Protein AF-0000000081669552 (afdb_homodimer)

Foldseek 3Di:
DVVVVFVVQQVVQVVQQVVLVVVQVVCLQPPLVCQLVQADQFAWEQAANRIDTGSNGVSVVSVPFAHKDWDWDDKGKGWDDCVPVVPWTKMKIKTWGWMDGPPDDIWIKIKIFIWTDDPPHIHTRYIYIHTDD/DVVVVFVVQQVVQVVQQVVLVVVQVVCLQPPLVCQLVQADQFAWEQAANRIDTGSNGVSVVSVPFAHKDWDWDDKGKGWDDCVPVVPWTKMKIKTWGWMDGPPDDIWIKIKIFIWTDDPPHIHTRYIYIHTDD

Structure (mmCIF, N/CA/C/O backbone):
data_AF-0000000081669552-model_v1
#
loop_
_entity.id
_entity.type
_entity.pdbx_description
1 polymer 'NTF2-related export protein 1-like'
#
loop_
_atom_site.group_PDB
_atom_site.id
_atom_site.type_symbol
_atom_site.label_atom_id
_atom_site.label_alt_id
_atom_site.label_comp_id
_atom_site.label_asym_id
_atom_site.label_entity_id
_atom_site.label_seq_id
_atom_site.pdbx_PDB_ins_code
_atom_site.Cartn_x
_atom_site.Cartn_y
_atom_site.Cartn_z
_atom_site.occupancy
_atom_site.B_iso_or_equiv
_atom_site.auth_seq_id
_atom_site.auth_comp_id
_atom_site.auth_asym_id
_atom_site.auth_atom_id
_atom_site.pdbx_PDB_model_num
ATOM 1 N N . MET A 1 1 ? 18.016 -19.312 9.781 1 39.75 1 MET A N 1
ATOM 2 C CA . MET A 1 1 ? 18.484 -17.938 9.945 1 39.75 1 MET A CA 1
ATOM 3 C C . MET A 1 1 ? 17.531 -16.969 9.273 1 39.75 1 MET A C 1
ATOM 5 O O . MET A 1 1 ? 17.25 -15.883 9.812 1 39.75 1 MET A O 1
ATOM 9 N N . ALA A 1 2 ? 17.078 -17.406 7.926 1 50.16 2 ALA A N 1
ATOM 10 C CA . ALA A 1 2 ? 16.281 -16.594 7.012 1 50.16 2 ALA A CA 1
ATOM 11 C C . ALA A 1 2 ? 14.875 -16.375 7.555 1 50.16 2 ALA A C 1
ATOM 13 O O . ALA A 1 2 ? 14.359 -15.258 7.555 1 50.16 2 ALA A O 1
ATOM 14 N N . ALA A 1 3 ? 14.367 -17.5 8.148 1 52.28 3 ALA A N 1
ATOM 15 C CA . ALA A 1 3 ? 13.023 -17.438 8.703 1 52.28 3 ALA A CA 1
ATOM 16 C C . ALA A 1 3 ? 13 -16.625 10 1 52.28 3 ALA A C 1
ATOM 18 O O . ALA A 1 3 ? 12.102 -15.797 10.203 1 52.28 3 ALA A O 1
ATOM 19 N N . SER A 1 4 ? 13.969 -16.781 11.008 1 65.81 4 SER A N 1
ATOM 20 C CA . SER A 1 4 ? 14.062 -16.031 12.258 1 65.81 4 SER A CA 1
ATOM 21 C C . SER A 1 4 ? 14.25 -14.539 12 1 65.81 4 SER A C 1
ATOM 23 O O . SER A 1 4 ? 13.656 -13.711 12.688 1 65.81 4 SER A O 1
ATOM 25 N N . ASP A 1 5 ? 14.797 -14.344 10.945 1 84.88 5 ASP A N 1
ATOM 26 C CA . ASP A 1 5 ? 15.086 -12.961 10.578 1 84.88 5 ASP A CA 1
ATOM 27 C C . ASP A 1 5 ? 13.82 -12.242 10.102 1 84.88 5 ASP A C 1
ATOM 29 O O . ASP A 1 5 ? 13.57 -11.094 10.477 1 84.88 5 ASP A O 1
ATOM 33 N N . PHE A 1 6 ? 12.898 -13.039 9.523 1 89.81 6 PHE A N 1
ATOM 34 C CA . PHE A 1 6 ? 11.688 -12.414 9.008 1 89.81 6 PHE A CA 1
ATOM 35 C C . PHE A 1 6 ? 10.719 -12.094 10.141 1 89.81 6 PHE A C 1
ATOM 37 O O . PHE A 1 6 ? 10.078 -11.039 10.141 1 89.81 6 PHE A O 1
ATOM 44 N N . LYS A 1 7 ? 10.68 -12.969 11.109 1 90 7 LYS A N 1
ATOM 45 C CA . LYS A 1 7 ? 9.797 -12.734 12.25 1 90 7 LYS A CA 1
ATOM 46 C C . LYS A 1 7 ? 10.203 -11.477 13.016 1 90 7 LYS A C 1
ATOM 48 O O . LYS A 1 7 ? 9.344 -10.711 13.461 1 90 7 LYS A O 1
ATOM 53 N N . ILE A 1 8 ? 11.438 -11.367 13.141 1 93.56 8 ILE A N 1
ATOM 54 C CA . ILE A 1 8 ? 11.961 -10.195 13.828 1 93.56 8 ILE A CA 1
ATOM 55 C C . ILE A 1 8 ? 11.633 -8.938 13.016 1 93.56 8 ILE A C 1
ATOM 57 O O . ILE A 1 8 ? 11.195 -7.93 13.57 1 93.56 8 ILE A O 1
ATOM 61 N N . LYS A 1 9 ? 11.875 -8.977 11.703 1 95.12 9 LYS A N 1
ATOM 62 C CA . LYS A 1 9 ? 11.602 -7.836 10.836 1 95.12 9 LYS A CA 1
ATOM 63 C C . LYS A 1 9 ? 10.117 -7.484 10.836 1 95.12 9 LYS A C 1
ATOM 65 O O . LYS A 1 9 ? 9.758 -6.305 10.781 1 95.12 9 LYS A O 1
ATOM 70 N N . ILE A 1 10 ? 9.273 -8.508 10.898 1 95.38 10 ILE A N 1
ATOM 71 C CA . ILE A 1 10 ? 7.836 -8.281 10.945 1 95.38 10 ILE A CA 1
ATOM 72 C C . ILE A 1 10 ? 7.465 -7.574 12.25 1 95.38 10 ILE A C 1
ATOM 74 O O . ILE A 1 10 ? 6.68 -6.621 12.242 1 95.38 10 ILE A O 1
ATOM 78 N N . ALA A 1 11 ? 8.016 -8.023 13.328 1 95.31 11 ALA A N 1
ATOM 79 C CA . ALA A 1 11 ? 7.746 -7.402 14.617 1 95.31 11 ALA A CA 1
ATOM 80 C C . ALA A 1 11 ? 8.188 -5.941 14.625 1 95.31 11 ALA A C 1
ATOM 82 O O . ALA A 1 11 ? 7.465 -5.074 15.125 1 95.31 11 ALA A O 1
ATOM 83 N N . GLN A 1 12 ? 9.297 -5.707 14.07 1 94.31 12 GLN A N 1
ATOM 84 C CA . GLN A 1 12 ? 9.805 -4.34 13.977 1 94.31 12 GLN A CA 1
ATOM 85 C C . GLN A 1 12 ? 8.883 -3.473 13.117 1 94.31 12 GLN A C 1
ATOM 87 O O . GLN A 1 12 ? 8.602 -2.326 13.469 1 94.31 12 GLN A O 1
ATOM 92 N N . ALA A 1 13 ? 8.516 -4.004 11.977 1 97.12 13 ALA A N 1
ATOM 93 C CA . ALA A 1 13 ? 7.602 -3.285 11.094 1 97.12 13 ALA A CA 1
ATOM 94 C C . ALA A 1 13 ? 6.289 -2.967 11.805 1 97.12 13 ALA A C 1
ATOM 96 O O . ALA A 1 13 ? 5.758 -1.861 11.672 1 97.12 13 ALA A O 1
ATOM 97 N N . CYS A 1 14 ? 5.77 -3.951 12.57 1 96.38 14 CYS A N 1
ATOM 98 C CA . CYS A 1 14 ? 4.504 -3.768 13.273 1 96.38 14 CYS A CA 1
ATOM 99 C C . CYS A 1 14 ? 4.621 -2.67 14.328 1 96.38 14 CYS A C 1
ATOM 101 O O . CYS A 1 14 ? 3.723 -1.84 14.469 1 96.38 14 CYS A O 1
ATOM 103 N N . GLN A 1 15 ? 5.676 -2.682 15.07 1 96.31 15 GLN A N 1
ATOM 104 C CA . GLN A 1 15 ? 5.902 -1.638 16.062 1 96.31 15 GLN A CA 1
ATOM 105 C C . GLN A 1 15 ? 5.977 -0.261 15.406 1 96.31 15 GLN A C 1
ATOM 107 O O . GLN A 1 15 ? 5.34 0.688 15.867 1 96.31 15 GLN A O 1
ATOM 112 N N . ALA A 1 16 ? 6.738 -0.14 14.336 1 96.06 16 ALA A N 1
ATOM 113 C CA . ALA A 1 16 ? 6.879 1.114 13.602 1 96.06 16 ALA A CA 1
ATOM 114 C C . ALA A 1 16 ? 5.527 1.604 13.094 1 96.06 16 ALA A C 1
ATOM 116 O O . ALA A 1 16 ? 5.172 2.77 13.273 1 96.06 16 ALA A O 1
ATOM 117 N N . GLY A 1 17 ? 4.77 0.727 12.461 1 97.88 17 GLY A N 1
ATOM 118 C CA . GLY A 1 17 ? 3.477 1.097 11.914 1 97.88 17 GLY A CA 1
ATOM 119 C C . GLY A 1 17 ? 2.48 1.531 12.969 1 97.88 17 GLY A C 1
ATOM 120 O O . GLY A 1 17 ? 1.738 2.496 12.773 1 97.88 17 GLY A O 1
ATOM 121 N N . GLU A 1 18 ? 2.461 0.798 14.07 1 97.69 18 GLU A N 1
ATOM 122 C CA . GLU A 1 18 ? 1.533 1.106 15.156 1 97.69 18 GLU A CA 1
ATOM 123 C C . GLU A 1 18 ? 1.812 2.486 15.742 1 97.69 18 GLU A C 1
ATOM 125 O O . GLU A 1 18 ? 0.886 3.268 15.977 1 97.69 18 GLU A O 1
ATOM 130 N N . GLU A 1 19 ? 3.008 2.766 15.984 1 96.75 19 GLU A N 1
ATOM 131 C CA . GLU A 1 19 ? 3.367 4.07 16.531 1 96.75 19 GLU A CA 1
ATOM 132 C C . GLU A 1 19 ? 3.133 5.18 15.5 1 96.75 19 GLU A C 1
ATOM 134 O O . GLU A 1 19 ? 2.568 6.227 15.828 1 96.75 19 GLU A O 1
ATOM 139 N N . PHE A 1 20 ? 3.521 4.914 14.344 1 97.75 20 PHE A N 1
ATOM 140 C CA . PHE A 1 20 ? 3.441 5.918 13.289 1 97.75 20 PHE A CA 1
ATOM 141 C C . PHE A 1 20 ? 1.994 6.32 13.039 1 97.75 20 PHE A C 1
ATOM 143 O O . PHE A 1 20 ? 1.677 7.512 12.984 1 97.75 20 PHE A O 1
ATOM 150 N N . GLN A 1 21 ? 1.128 5.324 12.828 1 98 21 GLN A N 1
ATOM 151 C CA . GLN A 1 21 ? -0.235 5.652 12.43 1 98 21 GLN A CA 1
ATOM 152 C C . GLN A 1 21 ? -0.928 6.508 13.484 1 98 21 GLN A C 1
ATOM 154 O O . GLN A 1 21 ? -1.723 7.391 13.156 1 98 21 GLN A O 1
ATOM 159 N N . LYS A 1 22 ? -0.641 6.301 14.773 1 97.31 22 LYS A N 1
ATOM 160 C CA . LYS A 1 22 ? -1.229 7.102 15.844 1 97.31 22 LYS A CA 1
ATOM 161 C C . LYS A 1 22 ? -0.788 8.562 15.742 1 97.31 22 LYS A C 1
ATOM 163 O O . LYS A 1 22 ? -1.613 9.469 15.828 1 97.31 22 LYS A O 1
ATOM 168 N N . ILE A 1 23 ? 0.441 8.758 15.547 1 96.94 23 ILE A N 1
ATOM 169 C CA . ILE A 1 23 ? 0.985 10.109 15.398 1 96.94 23 ILE A CA 1
ATOM 170 C C . ILE A 1 23 ? 0.395 10.766 14.156 1 96.94 23 ILE A C 1
ATOM 172 O O . ILE A 1 23 ? -0.007 11.938 14.195 1 96.94 23 ILE A O 1
ATOM 176 N N . TYR A 1 24 ? 0.371 10.039 13.109 1 98.31 24 TYR A N 1
ATOM 177 C CA . TYR A 1 24 ? -0.083 10.562 11.828 1 98.31 24 TYR A CA 1
ATOM 178 C C . TYR A 1 24 ? -1.523 11.055 11.914 1 98.31 24 TYR A C 1
ATOM 180 O O . TYR A 1 24 ? -1.812 12.211 11.602 1 98.31 24 TYR A O 1
ATOM 188 N N . TYR A 1 25 ? -2.412 10.188 12.328 1 97.75 25 TYR A N 1
ATOM 189 C CA . TYR A 1 25 ? -3.822 10.555 12.305 1 97.75 25 TYR A CA 1
ATOM 190 C C . TYR A 1 25 ? -4.129 11.586 13.391 1 97.75 25 TYR A C 1
ATOM 192 O O . TYR A 1 25 ? -5.023 12.422 13.227 1 97.75 25 TYR A O 1
ATOM 200 N N . ASP A 1 26 ? -3.396 11.492 14.516 1 96.25 26 ASP A N 1
ATOM 201 C CA . ASP A 1 26 ? -3.518 12.562 15.5 1 96.25 26 ASP A CA 1
ATOM 202 C C . ASP A 1 26 ? -3.121 13.906 14.898 1 96.25 26 ASP A C 1
ATOM 204 O O . ASP A 1 26 ? -3.803 14.914 15.109 1 96.25 26 ASP A O 1
ATOM 208 N N . SER A 1 27 ? -2.014 13.938 14.164 1 96.25 27 SER A N 1
ATOM 209 C CA . SER A 1 27 ? -1.567 15.156 13.492 1 96.25 27 SER A CA 1
ATOM 210 C C . SER A 1 27 ? -2.58 15.625 12.453 1 96.25 27 SER A C 1
ATOM 212 O O . SER A 1 27 ? -2.855 16.812 12.336 1 96.25 27 SER A O 1
ATOM 214 N N . LEU A 1 28 ? -3.129 14.742 11.664 1 95.12 28 LEU A N 1
ATOM 215 C CA . LEU A 1 28 ? -4.113 15.055 10.641 1 95.12 28 LEU A CA 1
ATOM 216 C C . LEU A 1 28 ? -5.363 15.68 11.25 1 95.12 28 LEU A C 1
ATOM 218 O O . LEU A 1 28 ? -5.973 16.562 10.656 1 95.12 28 LEU A O 1
ATOM 222 N N . ASP A 1 29 ? -5.73 15.273 12.43 1 90.44 29 ASP A N 1
ATOM 223 C CA . ASP A 1 29 ? -6.945 15.75 13.086 1 90.44 29 ASP A CA 1
ATOM 224 C C . ASP A 1 29 ? -6.707 17.078 13.797 1 90.44 29 ASP A C 1
ATOM 226 O O . ASP A 1 29 ? -7.559 17.969 13.773 1 90.44 29 ASP A O 1
ATOM 230 N N . LYS A 1 30 ? -5.539 17.25 14.383 1 90.38 30 LYS A N 1
ATOM 231 C CA . LYS A 1 30 ? -5.348 18.344 15.336 1 90.38 30 LYS A CA 1
ATOM 232 C C . LYS A 1 30 ? -4.328 19.344 14.82 1 90.38 30 LYS A C 1
ATOM 234 O O . LYS A 1 30 ? -4.387 20.531 15.172 1 90.38 30 LYS A O 1
ATOM 239 N N . ARG A 1 31 ? -3.314 18.906 14.039 1 93.19 31 ARG A N 1
ATOM 240 C CA . ARG A 1 31 ? -2.186 19.734 13.648 1 93.19 31 ARG A CA 1
ATOM 241 C C . ARG A 1 31 ? -1.728 19.406 12.227 1 93.19 31 ARG A C 1
ATOM 243 O O . ARG A 1 31 ? -0.603 18.953 12.023 1 93.19 31 ARG A O 1
ATOM 250 N N . ARG A 1 32 ? -2.438 19.844 11.258 1 95.31 32 ARG A N 1
ATOM 251 C CA . ARG A 1 32 ? -2.143 19.5 9.867 1 95.31 32 ARG A CA 1
ATOM 252 C C . ARG A 1 32 ? -0.853 20.172 9.406 1 95.31 32 ARG A C 1
ATOM 254 O O . ARG A 1 32 ? -0.157 19.656 8.523 1 95.31 32 ARG A O 1
ATOM 261 N N . ASN A 1 33 ? -0.527 21.328 10.086 1 94.88 33 ASN A N 1
ATOM 262 C CA . ASN A 1 33 ? 0.669 22.078 9.711 1 94.88 33 ASN A CA 1
ATOM 263 C C . ASN A 1 33 ? 1.94 21.297 10.039 1 94.88 33 ASN A C 1
ATOM 265 O O . ASN A 1 33 ? 3.018 21.625 9.531 1 94.88 33 ASN A O 1
ATOM 269 N N . LYS A 1 34 ? 1.823 20.25 10.898 1 95.75 34 LYS A N 1
ATOM 270 C CA . LYS A 1 34 ? 2.979 19.453 11.297 1 95.75 34 LYS A CA 1
ATOM 271 C C . LYS A 1 34 ? 3.156 18.25 10.375 1 95.75 34 LYS A C 1
ATOM 273 O O . LYS A 1 34 ? 4.148 17.531 10.477 1 95.75 34 LYS A O 1
ATOM 278 N N . LEU A 1 35 ? 2.215 18.047 9.43 1 97.62 35 LEU A N 1
ATOM 279 C CA . LEU A 1 35 ? 2.248 16.859 8.586 1 97.62 35 LEU A CA 1
ATOM 280 C C . LEU A 1 35 ? 3.49 16.859 7.703 1 97.62 35 LEU A C 1
ATOM 282 O O . LEU A 1 35 ? 4.02 15.789 7.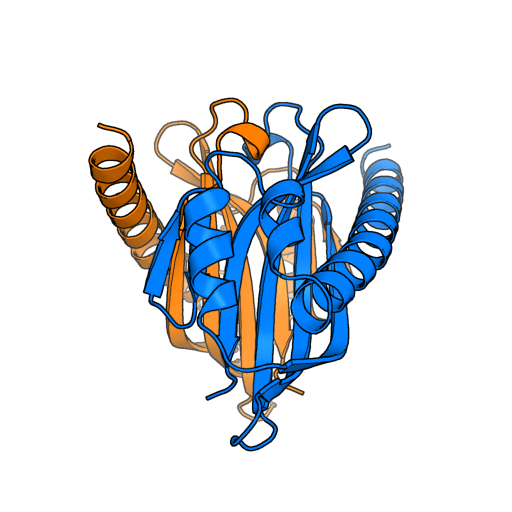367 1 97.62 35 LEU A O 1
ATOM 286 N N . SER A 1 36 ? 3.947 18.031 7.359 1 98.06 36 SER A N 1
ATOM 287 C CA . SER A 1 36 ? 5.109 18.109 6.48 1 98.06 36 SER A CA 1
ATOM 288 C C . SER A 1 36 ? 6.324 17.438 7.102 1 98.06 36 SER A C 1
ATOM 290 O O . SER A 1 36 ? 7.176 16.891 6.387 1 98.06 36 SER A O 1
ATOM 292 N N . LYS A 1 37 ? 6.43 17.422 8.43 1 96.94 37 LYS A N 1
ATOM 293 C CA . LYS A 1 37 ? 7.555 16.828 9.141 1 96.94 37 LYS A CA 1
ATOM 294 C C . LYS A 1 37 ? 7.504 15.297 9.062 1 96.94 37 LYS A C 1
ATOM 296 O O . LYS A 1 37 ? 8.5 14.625 9.328 1 96.94 37 LYS A O 1
ATOM 301 N N . LEU A 1 38 ? 6.332 14.75 8.789 1 97.88 38 LEU A N 1
ATOM 302 C CA . LEU A 1 38 ? 6.16 13.305 8.734 1 97.88 38 LEU A CA 1
ATOM 303 C C . LEU A 1 38 ? 6.492 12.766 7.348 1 97.88 38 LEU A C 1
ATOM 305 O O . LEU A 1 38 ? 6.668 11.555 7.172 1 97.88 38 LEU A O 1
ATOM 309 N N . TYR A 1 39 ? 6.602 13.641 6.32 1 98.38 39 TYR A N 1
ATOM 310 C CA . TYR A 1 39 ? 6.844 13.227 4.941 1 98.38 39 TYR A CA 1
ATOM 311 C C . TYR A 1 39 ? 8.289 13.508 4.535 1 98.38 39 TYR A C 1
ATOM 313 O O . TYR A 1 39 ? 8.875 14.508 4.953 1 98.38 39 TYR A O 1
ATOM 321 N N . SER A 1 40 ? 8.844 12.617 3.738 1 97.12 40 SER A N 1
ATOM 322 C CA . SER A 1 40 ? 10.07 12.961 3.018 1 97.12 40 SER A CA 1
ATOM 323 C C . SER A 1 40 ? 9.859 14.172 2.119 1 97.12 40 SER A C 1
ATOM 325 O O . SER A 1 40 ? 8.734 14.453 1.697 1 97.12 40 SER A O 1
ATOM 327 N N . ALA A 1 41 ? 10.93 14.852 1.809 1 96.12 41 ALA A N 1
ATOM 328 C CA . ALA A 1 41 ? 10.844 16.078 1.012 1 96.12 41 ALA A CA 1
ATOM 329 C C . ALA A 1 41 ? 10.234 15.797 -0.357 1 96.12 41 ALA A C 1
ATOM 331 O O . ALA A 1 41 ? 9.5 16.625 -0.897 1 96.12 41 ALA A O 1
ATOM 332 N N . ASP A 1 42 ? 10.461 14.594 -0.887 1 95.31 42 ASP A N 1
ATOM 333 C CA . ASP A 1 42 ? 9.984 14.281 -2.229 1 95.31 42 ASP A CA 1
ATOM 334 C C . ASP A 1 42 ? 8.914 13.188 -2.188 1 95.31 42 ASP A C 1
ATOM 336 O O . ASP A 1 42 ? 8.773 12.414 -3.137 1 95.31 42 ASP A O 1
ATOM 340 N N . ALA A 1 43 ? 8.234 13.102 -1.103 1 98 43 ALA A N 1
ATOM 341 C CA . ALA A 1 43 ? 7.199 12.086 -0.95 1 98 43 ALA A CA 1
ATOM 342 C C . ALA A 1 43 ? 6.098 12.258 -1.994 1 98 43 ALA A C 1
ATOM 344 O O . ALA A 1 43 ? 5.875 13.367 -2.49 1 98 43 ALA A O 1
ATOM 345 N N . SER A 1 44 ? 5.469 11.188 -2.359 1 98.5 44 SER A N 1
ATOM 346 C CA . SER A 1 44 ? 4.312 11.219 -3.25 1 98.5 44 SER A CA 1
ATOM 347 C C . SER A 1 44 ? 3.027 10.891 -2.5 1 98.5 44 SER A C 1
ATOM 349 O O . SER A 1 44 ? 3.035 10.062 -1.581 1 98.5 44 SER A O 1
ATOM 351 N N . LEU A 1 45 ? 1.961 11.539 -2.883 1 98.62 45 LEU A N 1
ATOM 352 C CA . LEU A 1 45 ? 0.611 11.266 -2.4 1 98.62 45 LEU A CA 1
ATOM 353 C C . LEU A 1 45 ? -0.347 11.039 -3.566 1 98.62 45 LEU A C 1
ATOM 355 O O . LEU A 1 45 ? -0.357 11.82 -4.527 1 98.62 45 LEU A O 1
ATOM 359 N N . VAL A 1 46 ? -1.051 9.984 -3.572 1 98.56 46 VAL A N 1
ATOM 360 C CA . VAL A 1 46 ? -2.238 9.828 -4.402 1 98.56 46 VAL A CA 1
ATOM 361 C C . VAL A 1 46 ? -3.486 9.805 -3.523 1 98.56 46 VAL A C 1
ATOM 363 O O . VAL A 1 46 ? -3.654 8.891 -2.705 1 98.56 46 VAL A O 1
ATOM 366 N N . TRP A 1 47 ? -4.301 10.836 -3.643 1 98.19 47 TRP A N 1
ATOM 367 C CA . TRP A 1 47 ? -5.543 10.984 -2.893 1 98.19 47 TRP A CA 1
ATOM 368 C C . TRP A 1 47 ? -6.754 10.766 -3.799 1 98.19 47 TRP A C 1
ATOM 370 O O . TRP A 1 47 ? -7.133 11.656 -4.559 1 98.19 47 TRP A O 1
ATOM 380 N N . ASN A 1 48 ? -7.391 9.609 -3.715 1 96.81 48 ASN A N 1
ATOM 381 C CA . ASN A 1 48 ? -8.523 9.242 -4.555 1 96.81 48 ASN A CA 1
ATOM 382 C C . ASN A 1 48 ? -8.211 9.438 -6.035 1 96.81 48 ASN A C 1
ATOM 384 O O . ASN A 1 48 ? -9.008 10.039 -6.766 1 96.81 48 ASN A O 1
ATOM 388 N N . GLY A 1 49 ? -7.043 8.977 -6.352 1 95.75 49 GLY A N 1
ATOM 389 C CA . GLY A 1 49 ? -6.668 9 -7.754 1 95.75 49 GLY A CA 1
ATOM 390 C C . GLY A 1 49 ? -5.988 10.297 -8.164 1 95.75 49 GLY A C 1
ATOM 391 O O . GLY A 1 49 ? -5.5 10.414 -9.289 1 95.75 49 GLY A O 1
ATOM 392 N N . ASN A 1 50 ? -5.93 11.266 -7.285 1 95.75 50 ASN A N 1
ATOM 393 C CA . ASN A 1 50 ? -5.297 12.539 -7.586 1 95.75 50 ASN A CA 1
ATOM 394 C C . ASN A 1 50 ? -3.887 12.617 -7.012 1 95.75 50 ASN A C 1
ATOM 396 O O . ASN A 1 50 ? -3.691 12.438 -5.805 1 95.75 50 ASN A O 1
ATOM 400 N N . ALA A 1 51 ? -2.973 13 -7.867 1 96.62 51 ALA A N 1
ATOM 401 C CA . ALA A 1 51 ? -1.564 12.945 -7.484 1 96.62 51 ALA A CA 1
ATOM 402 C C . ALA A 1 51 ? -1.075 14.289 -6.973 1 96.62 51 ALA A C 1
ATOM 404 O O . ALA A 1 51 ? -1.511 15.344 -7.453 1 96.62 51 ALA A O 1
ATOM 405 N N . CYS A 1 52 ? -0.194 14.219 -5.996 1 96.38 52 CYS A N 1
ATOM 406 C CA . CYS A 1 52 ? 0.516 15.336 -5.383 1 96.38 52 CYS A CA 1
ATOM 407 C C . CYS A 1 52 ? 1.902 14.906 -4.918 1 96.38 52 CYS A C 1
ATOM 409 O O . CYS A 1 52 ? 2.148 13.719 -4.691 1 96.38 52 CYS A O 1
ATOM 411 N N . SER A 1 53 ? 2.793 15.852 -4.863 1 97.75 53 SER A N 1
ATOM 412 C CA . SER A 1 53 ? 4.121 15.492 -4.383 1 97.75 53 SER A CA 1
ATOM 413 C C . SER A 1 53 ? 4.742 16.625 -3.564 1 97.75 53 SER A C 1
ATOM 415 O O . SER A 1 53 ? 4.344 17.781 -3.699 1 97.75 53 SER A O 1
ATOM 417 N N . GLY A 1 54 ? 5.668 16.172 -2.701 1 97.81 54 GLY A N 1
ATOM 418 C CA . GLY A 1 54 ? 6.371 17.141 -1.879 1 97.81 54 GLY A CA 1
ATOM 419 C C . GLY A 1 54 ? 5.719 17.359 -0.529 1 97.81 54 GLY A C 1
ATOM 420 O O . GLY A 1 54 ? 4.508 17.594 -0.45 1 97.81 54 GLY A O 1
ATOM 421 N N . SER A 1 55 ? 6.555 17.328 0.468 1 98.12 55 SER A N 1
ATOM 422 C CA . SER A 1 55 ? 6.031 17.391 1.829 1 98.12 55 SER A CA 1
ATOM 423 C C . SER A 1 55 ? 5.211 18.656 2.055 1 98.12 55 SER A C 1
ATOM 425 O O . SER A 1 55 ? 4.148 18.609 2.676 1 98.12 55 SER A O 1
ATOM 427 N N . GLN A 1 56 ? 5.68 19.781 1.54 1 98.12 56 GLN A N 1
ATOM 428 C CA . GLN A 1 56 ? 4.973 21.047 1.748 1 98.12 56 GLN A CA 1
ATOM 429 C C . GLN A 1 56 ? 3.656 21.062 0.974 1 98.12 56 GLN A C 1
ATOM 431 O O . GLN A 1 56 ? 2.623 21.484 1.507 1 98.12 56 GLN A O 1
ATOM 436 N N . GLN A 1 57 ? 3.678 20.641 -0.291 1 97.81 57 GLN A N 1
ATOM 437 C CA . GLN A 1 57 ? 2.465 20.625 -1.104 1 97.81 57 GLN A CA 1
ATOM 438 C C . GLN A 1 57 ? 1.439 19.641 -0.537 1 97.81 57 GLN A C 1
ATOM 440 O O . GLN A 1 57 ? 0.238 19.922 -0.558 1 97.81 57 GLN A O 1
ATOM 445 N N . ILE A 1 58 ? 1.923 18.484 -0.081 1 98.38 58 ILE A N 1
ATOM 446 C CA . ILE A 1 58 ? 1.04 17.5 0.537 1 98.38 58 ILE A CA 1
ATOM 447 C C . ILE A 1 58 ? 0.378 18.094 1.773 1 98.38 58 ILE A C 1
ATOM 449 O O . ILE A 1 58 ? -0.834 17.969 1.961 1 98.38 58 ILE A O 1
ATOM 453 N N . THR A 1 59 ? 1.185 18.797 2.592 1 98.25 59 THR A N 1
ATOM 454 C CA . THR A 1 59 ? 0.655 19.438 3.791 1 98.25 59 THR A CA 1
ATOM 455 C C . THR A 1 59 ? -0.402 20.469 3.428 1 98.25 59 THR A C 1
ATOM 457 O O . THR A 1 59 ? -1.472 20.516 4.039 1 98.25 59 THR A O 1
ATOM 460 N N . LYS A 1 60 ? -0.153 21.297 2.436 1 97.81 60 LYS A N 1
ATOM 461 C CA . LYS A 1 60 ? -1.114 22.281 1.977 1 97.81 60 LYS A CA 1
ATOM 462 C C . LYS A 1 60 ? -2.402 21.625 1.49 1 97.81 60 LYS A C 1
ATOM 464 O O . LYS A 1 60 ? -3.496 22.141 1.721 1 97.81 60 LYS A O 1
ATOM 469 N N . PHE A 1 61 ? -2.242 20.531 0.772 1 98 61 PHE A N 1
ATOM 470 C CA . PHE A 1 61 ? -3.4 19.781 0.306 1 98 61 PHE A CA 1
ATOM 471 C C . PHE A 1 61 ? -4.309 19.406 1.472 1 98 61 PHE A C 1
ATOM 473 O O . PHE A 1 61 ? -5.516 19.656 1.429 1 98 61 PHE A O 1
ATOM 480 N N . TYR A 1 62 ? -3.744 18.844 2.543 1 97.12 62 TYR A N 1
ATOM 481 C CA . TYR A 1 62 ? -4.523 18.391 3.689 1 97.12 62 TYR A CA 1
ATOM 482 C C . TYR A 1 62 ? -5.125 19.578 4.441 1 97.12 62 TYR A C 1
ATOM 484 O O . TYR A 1 62 ? -6.223 19.469 5 1 97.12 62 TYR A O 1
ATOM 492 N N . GLU A 1 63 ? -4.391 20.688 4.422 1 97.06 63 GLU A N 1
ATOM 493 C CA . GLU A 1 63 ? -4.883 21.875 5.109 1 97.06 63 GLU A CA 1
ATOM 494 C C . GLU A 1 63 ? -6.16 22.406 4.461 1 97.06 63 GLU A C 1
ATOM 496 O O . GLU A 1 63 ? -6.93 23.125 5.094 1 97.06 63 GLU A O 1
ATOM 501 N N . GLN A 1 64 ? -6.402 22.031 3.242 1 96.19 64 GLN A N 1
ATOM 502 C CA . GLN A 1 64 ? -7.566 22.531 2.512 1 96.19 64 GLN A CA 1
ATOM 503 C C . GLN A 1 64 ? -8.789 21.656 2.773 1 96.19 64 GLN A C 1
ATOM 505 O O . GLN A 1 64 ? -9.914 22.031 2.436 1 96.19 64 GLN A O 1
ATOM 510 N N . LEU A 1 65 ? -8.562 20.516 3.359 1 95.5 65 LEU A N 1
ATOM 511 C CA . LEU A 1 65 ? -9.672 19.609 3.656 1 95.5 65 LEU A CA 1
ATOM 512 C C . LEU A 1 65 ? -10.398 20.047 4.93 1 95.5 65 LEU A C 1
ATOM 514 O O . LEU A 1 65 ? -9.789 20.656 5.816 1 95.5 65 LEU A O 1
ATOM 518 N N . PRO A 1 66 ? -11.719 19.719 5.031 1 95.56 66 PRO A N 1
ATOM 519 C CA . PRO A 1 66 ? -12.398 19.938 6.312 1 95.56 66 PRO A CA 1
ATOM 520 C C . PRO A 1 66 ? -11.789 19.125 7.453 1 95.56 66 PRO A C 1
ATOM 522 O O . PRO A 1 66 ? -11.016 18.188 7.211 1 95.56 66 PRO A O 1
ATOM 525 N N . THR A 1 67 ? -12.125 19.516 8.68 1 95.25 67 THR A N 1
ATOM 526 C CA . THR A 1 67 ? -11.68 18.734 9.828 1 95.25 67 THR A CA 1
ATOM 527 C C . THR A 1 67 ? -12.156 17.281 9.711 1 95.25 67 THR A C 1
ATOM 529 O O . THR A 1 67 ? -13.211 17.016 9.133 1 95.25 67 THR A O 1
ATOM 532 N N . SER A 1 68 ? -11.328 16.453 10.234 1 95.31 68 SER A N 1
ATOM 533 C CA . SER A 1 68 ? -11.633 15.031 10.07 1 95.31 68 SER A CA 1
ATOM 534 C C . SER A 1 68 ? -11.391 14.266 11.367 1 95.31 68 SER A C 1
ATOM 536 O O . SER A 1 68 ? -10.68 14.742 12.25 1 95.31 68 SER A O 1
ATOM 538 N N . ASP A 1 69 ? -12.117 13.109 11.445 1 96.31 69 ASP A N 1
ATOM 539 C CA . ASP A 1 69 ? -11.984 12.133 12.523 1 96.31 69 ASP A CA 1
ATOM 540 C C . ASP A 1 69 ? -11.797 10.727 11.961 1 96.31 69 ASP A C 1
ATOM 542 O O . ASP A 1 69 ? -12.734 10.133 11.43 1 96.31 69 ASP A O 1
ATOM 546 N N . PHE A 1 70 ? -10.586 10.219 12.172 1 97.31 70 PHE A N 1
ATOM 547 C CA . PHE A 1 70 ? -10.242 8.914 11.633 1 97.31 70 PHE A CA 1
ATOM 548 C C . PHE A 1 70 ? -10.375 7.832 12.695 1 97.31 70 PHE A C 1
ATOM 550 O O . PHE A 1 70 ? -10.008 8.047 13.852 1 97.31 70 PHE A O 1
ATOM 557 N N . ARG A 1 71 ? -10.867 6.75 12.289 1 97.31 71 ARG A N 1
ATOM 558 C CA . ARG A 1 71 ? -10.883 5.539 13.102 1 97.31 71 ARG A CA 1
ATOM 559 C C . ARG A 1 71 ? -10.242 4.371 12.359 1 97.31 71 ARG A C 1
ATOM 561 O O . ARG A 1 71 ? -10.711 3.982 11.281 1 97.31 71 ARG A O 1
ATOM 568 N N . VAL A 1 72 ? -9.203 3.818 13 1 97.5 72 VAL A N 1
ATOM 569 C CA . VAL A 1 72 ? -8.484 2.711 12.383 1 97.5 72 VAL A CA 1
ATOM 570 C C . VAL A 1 72 ? -9.094 1.385 12.828 1 97.5 72 VAL A C 1
ATOM 572 O O . VAL A 1 72 ? -9.227 1.126 14.031 1 97.5 72 VAL A O 1
ATOM 575 N N . ASP A 1 73 ? -9.453 0.564 11.883 1 97.75 73 ASP A N 1
ATOM 576 C CA . ASP A 1 73 ? -10 -0.754 12.188 1 97.75 73 ASP A CA 1
ATOM 577 C C . ASP A 1 73 ? -8.945 -1.844 12 1 97.75 73 ASP A C 1
ATOM 579 O O . ASP A 1 73 ? -8.883 -2.799 12.773 1 97.75 73 ASP A O 1
ATOM 583 N N . THR A 1 74 ? -8.18 -1.808 10.961 1 97.56 74 THR A N 1
ATOM 584 C CA . THR A 1 74 ? -7.137 -2.791 10.688 1 97.56 74 THR A CA 1
ATOM 585 C C . THR A 1 74 ? -5.82 -2.1 10.336 1 97.56 74 THR A C 1
ATOM 587 O O . THR A 1 74 ? -5.824 -0.993 9.797 1 97.56 74 THR A O 1
ATOM 590 N N . LEU A 1 75 ? -4.816 -2.672 10.719 1 98.31 75 LEU A N 1
ATOM 591 C CA . LEU A 1 75 ? -3.455 -2.217 10.453 1 98.31 75 LEU A CA 1
ATOM 592 C C . LEU A 1 75 ? -2.543 -3.393 10.125 1 98.31 75 LEU A C 1
ATOM 594 O O . LEU A 1 75 ? -2.414 -4.328 10.914 1 98.31 75 LEU A O 1
ATOM 598 N N . ASP A 1 76 ? -2 -3.393 8.898 1 98.44 76 ASP A N 1
ATOM 599 C CA . ASP A 1 76 ? -0.979 -4.363 8.523 1 98.44 76 ASP A CA 1
ATOM 600 C C . ASP A 1 76 ? 0.362 -3.68 8.266 1 98.44 76 ASP A C 1
ATOM 602 O O . ASP A 1 76 ? 0.411 -2.605 7.66 1 98.44 76 ASP A O 1
ATOM 606 N N . CYS A 1 77 ? 1.39 -4.25 8.773 1 98.5 77 CYS A N 1
ATOM 607 C CA . CYS A 1 77 ? 2.75 -3.754 8.602 1 98.5 77 CYS A CA 1
ATOM 608 C C . CYS A 1 77 ? 3.689 -4.875 8.172 1 98.5 77 CYS A C 1
ATOM 610 O O . CYS A 1 77 ? 3.568 -6.008 8.641 1 98.5 77 CYS A O 1
ATOM 612 N N . GLN A 1 78 ? 4.57 -4.594 7.293 1 98.62 78 GLN A N 1
ATOM 613 C CA . GLN A 1 78 ? 5.508 -5.621 6.84 1 98.62 78 GLN A CA 1
ATOM 614 C C . GLN A 1 78 ? 6.785 -4.992 6.289 1 98.62 78 GLN A C 1
ATOM 616 O O . GLN A 1 78 ? 6.762 -3.871 5.777 1 98.62 78 GLN A O 1
ATOM 621 N N . PRO A 1 79 ? 7.859 -5.703 6.449 1 97.75 79 PRO A N 1
ATOM 622 C CA . PRO A 1 79 ? 9.094 -5.199 5.84 1 97.75 79 PRO A CA 1
ATOM 623 C C . PRO A 1 79 ? 9.031 -5.18 4.316 1 97.75 79 PRO A C 1
ATOM 625 O O . PRO A 1 79 ? 8.234 -5.902 3.715 1 97.75 79 PRO A O 1
ATOM 628 N N . ILE A 1 80 ? 9.766 -4.309 3.746 1 98.06 80 ILE A N 1
ATOM 629 C CA . ILE A 1 80 ? 9.953 -4.281 2.299 1 98.06 80 ILE A CA 1
ATOM 630 C C . ILE A 1 80 ? 11.305 -4.895 1.938 1 98.06 80 ILE A C 1
ATOM 632 O O . ILE A 1 80 ? 12.32 -4.562 2.545 1 98.06 80 ILE A O 1
ATOM 636 N N . ALA A 1 81 ? 11.312 -5.738 0.988 1 97.19 81 ALA A N 1
ATOM 637 C CA . ALA A 1 81 ? 12.516 -6.48 0.606 1 97.19 81 ALA A CA 1
ATOM 638 C C . ALA A 1 81 ? 13.641 -5.527 0.203 1 97.19 81 ALA A C 1
ATOM 640 O O . ALA A 1 81 ? 13.391 -4.484 -0.403 1 97.19 81 ALA A O 1
ATOM 641 N N . GLU A 1 82 ? 14.789 -5.977 0.455 1 94.38 82 GLU A N 1
ATOM 642 C CA . GLU A 1 82 ? 15.984 -5.172 0.211 1 94.38 82 GLU A CA 1
ATOM 643 C C . GLU A 1 82 ? 16.109 -4.797 -1.263 1 94.38 82 GLU A C 1
ATOM 645 O O . GLU A 1 82 ? 16.625 -3.73 -1.596 1 94.38 82 GLU A O 1
ATOM 650 N N . GLU A 1 83 ? 15.562 -5.625 -2.078 1 94.06 83 GLU A N 1
ATOM 651 C CA . GLU A 1 83 ? 15.609 -5.395 -3.52 1 94.06 83 GLU A CA 1
ATOM 652 C C . GLU A 1 83 ? 15.008 -4.043 -3.883 1 94.06 83 GLU A C 1
ATOM 654 O O . GLU A 1 83 ? 15.414 -3.42 -4.867 1 94.06 83 GLU A O 1
ATOM 659 N N . ALA A 1 84 ? 14.125 -3.586 -3.102 1 96.69 84 ALA A N 1
ATOM 660 C CA . ALA A 1 84 ? 13.469 -2.316 -3.387 1 96.69 84 ALA A CA 1
ATOM 661 C C . ALA A 1 84 ? 14.117 -1.173 -2.611 1 96.69 84 ALA A C 1
ATOM 663 O O . ALA A 1 84 ? 13.898 0 -2.926 1 96.69 84 ALA A O 1
ATOM 664 N N . THR A 1 85 ? 14.891 -1.436 -1.6 1 96.69 85 THR A N 1
ATOM 665 C CA . THR A 1 85 ? 15.234 -0.377 -0.658 1 96.69 85 THR A CA 1
ATOM 666 C C . THR A 1 85 ? 16.734 -0.122 -0.658 1 96.69 85 THR A C 1
ATOM 668 O O . THR A 1 85 ? 17.188 0.928 -0.203 1 96.69 85 THR A O 1
ATOM 671 N N . ASN A 1 86 ? 17.5 -1.082 -1.122 1 94.38 86 ASN A N 1
ATOM 672 C CA . ASN A 1 86 ? 18.953 -0.972 -1.218 1 94.38 86 ASN A CA 1
ATOM 673 C C . ASN A 1 86 ? 19.562 -0.495 0.096 1 94.38 86 ASN A C 1
ATOM 675 O O . ASN A 1 86 ? 20.312 0.486 0.117 1 94.38 86 ASN A O 1
ATOM 679 N N . GLY A 1 87 ? 19.109 -1.12 1.225 1 92.56 87 GLY A N 1
ATOM 680 C CA . GLY A 1 87 ? 19.734 -0.901 2.523 1 92.56 87 GLY A CA 1
ATOM 681 C C . GLY A 1 87 ? 18.922 0.009 3.424 1 92.56 87 GLY A C 1
ATOM 682 O O . GLY A 1 87 ? 19.188 0.104 4.625 1 92.56 87 GLY A O 1
ATOM 683 N N . VAL A 1 88 ? 17.953 0.721 2.906 1 95.06 88 VAL A N 1
ATOM 684 C CA . VAL A 1 88 ? 17.094 1.572 3.73 1 95.06 88 VAL A CA 1
ATOM 685 C C . VAL A 1 88 ? 16.078 0.716 4.477 1 95.06 88 VAL A C 1
ATOM 687 O O . VAL A 1 88 ? 15.414 -0.136 3.879 1 95.06 88 VAL A O 1
ATOM 690 N N . THR A 1 89 ? 16.062 0.816 5.777 1 95.75 89 THR A N 1
ATOM 691 C CA . THR A 1 89 ? 14.977 0.166 6.508 1 95.75 89 THR A CA 1
ATOM 692 C C . THR A 1 89 ? 13.625 0.794 6.16 1 95.75 89 THR A C 1
ATOM 694 O O . THR A 1 89 ? 13.398 1.972 6.438 1 95.75 89 THR A O 1
ATOM 697 N N . SER A 1 90 ? 12.805 0.033 5.5 1 97.62 90 SER A N 1
ATOM 698 C CA . SER A 1 90 ? 11.516 0.53 5.047 1 97.62 90 SER A CA 1
ATOM 699 C C . SER A 1 90 ? 10.391 -0.443 5.395 1 97.62 90 SER A C 1
ATOM 701 O O . SER A 1 90 ? 10.617 -1.652 5.48 1 97.62 90 SER A O 1
ATOM 703 N N . VAL A 1 91 ? 9.211 0.116 5.637 1 98.38 91 VAL A N 1
ATOM 704 C CA . VAL A 1 91 ? 8.039 -0.648 6.059 1 98.38 91 VAL A CA 1
ATOM 705 C C . VAL A 1 91 ? 6.84 -0.262 5.199 1 98.38 91 VAL A C 1
ATOM 707 O O . VAL A 1 91 ? 6.625 0.918 4.914 1 98.38 91 VAL A O 1
ATOM 710 N N . LEU A 1 92 ? 6.121 -1.232 4.715 1 98.88 92 LEU A N 1
ATOM 711 C CA . LEU A 1 92 ? 4.809 -1.024 4.113 1 98.88 92 LEU A CA 1
ATOM 712 C C . LEU A 1 92 ? 3.713 -1.065 5.176 1 98.88 92 LEU A C 1
ATOM 714 O O . LEU A 1 92 ? 3.607 -2.037 5.926 1 98.88 92 LEU A O 1
ATOM 718 N N . VAL A 1 93 ? 2.982 -0.053 5.25 1 98.88 93 VAL A N 1
ATOM 719 C CA . VAL A 1 93 ? 1.882 0.047 6.203 1 98.88 93 VAL A CA 1
ATOM 720 C C . VAL A 1 93 ? 0.56 0.192 5.453 1 98.88 93 VAL A C 1
ATOM 722 O O . VAL A 1 93 ? 0.403 1.097 4.629 1 98.88 93 VAL A O 1
ATOM 725 N N . THR A 1 94 ? -0.403 -0.655 5.68 1 98.75 94 THR A N 1
ATOM 726 C CA . THR A 1 94 ? -1.74 -0.556 5.105 1 98.75 94 THR A CA 1
ATOM 727 C C . THR A 1 94 ? -2.789 -0.412 6.207 1 98.75 94 THR A C 1
ATOM 729 O O . THR A 1 94 ? -2.795 -1.18 7.172 1 98.75 94 THR A O 1
ATOM 732 N N . VAL A 1 95 ? -3.607 0.558 6.07 1 98.56 95 VAL A N 1
ATOM 733 C CA . VAL A 1 95 ? -4.605 0.896 7.078 1 98.56 95 VAL A CA 1
ATOM 734 C C . VAL A 1 95 ? -6 0.873 6.453 1 98.56 95 VAL A C 1
ATOM 736 O O . VAL A 1 95 ? -6.195 1.353 5.336 1 98.56 95 VAL A O 1
ATOM 739 N N . SER A 1 96 ? -6.934 0.332 7.137 1 97.88 96 SER A N 1
ATOM 740 C CA . SER A 1 96 ? -8.344 0.465 6.793 1 97.88 96 SER A CA 1
ATOM 741 C C . SER A 1 96 ? -9.164 0.922 7.996 1 97.88 96 SER A C 1
ATOM 743 O O . SER A 1 96 ? -8.789 0.668 9.141 1 97.88 96 SER A O 1
ATOM 745 N N . GLY A 1 97 ? -10.203 1.658 7.742 1 97.81 97 GLY A N 1
ATOM 746 C CA . GLY A 1 97 ? -11.094 2.145 8.789 1 97.81 97 GLY A CA 1
ATOM 747 C C . GLY A 1 97 ? -12.18 3.061 8.266 1 97.81 97 GLY A C 1
ATOM 748 O O . GLY A 1 97 ? -12.672 2.883 7.148 1 97.81 97 GLY A O 1
ATOM 749 N N . THR A 1 98 ? -12.617 3.914 9.148 1 97.94 98 THR A N 1
ATOM 750 C CA . THR A 1 98 ? -13.633 4.895 8.781 1 97.94 98 THR A CA 1
ATOM 751 C C . THR A 1 98 ? -13.141 6.312 9.062 1 97.94 98 THR A C 1
ATOM 753 O O . THR A 1 98 ? -12.289 6.52 9.93 1 97.94 98 THR A O 1
ATOM 756 N N . VAL A 1 99 ? -13.648 7.215 8.281 1 97.44 99 VAL A N 1
ATOM 757 C CA . VAL A 1 99 ? -13.305 8.617 8.477 1 97.44 99 VAL A CA 1
ATOM 758 C C . VAL A 1 99 ? -14.547 9.484 8.289 1 97.44 99 VAL A C 1
ATOM 760 O O . VAL A 1 99 ? -15.398 9.188 7.445 1 97.44 99 VAL A O 1
ATOM 763 N N . LYS A 1 100 ? -14.656 10.508 9.055 1 97.38 100 LYS A N 1
ATOM 764 C CA . LYS A 1 100 ? -15.68 11.531 8.906 1 97.38 100 LYS A CA 1
ATOM 765 C C . LYS A 1 100 ? -15.055 12.914 8.742 1 97.38 100 LYS A C 1
ATOM 767 O O . LYS A 1 100 ? -14.281 13.359 9.594 1 97.38 100 LYS A O 1
ATOM 772 N N . PHE A 1 101 ? -15.336 13.508 7.648 1 95.62 101 PHE A N 1
ATOM 773 C CA . PHE A 1 101 ? -14.992 14.914 7.445 1 95.62 101 PHE A CA 1
ATOM 774 C C . PHE A 1 101 ? -16.156 15.82 7.828 1 95.62 101 PHE A C 1
ATOM 776 O O . PHE A 1 101 ? -17.312 15.477 7.598 1 95.62 101 PHE A O 1
ATOM 783 N N . GLU A 1 102 ? -15.789 16.953 8.336 1 95.5 102 GLU A N 1
ATOM 784 C CA . GLU A 1 102 ? -16.844 17.906 8.719 1 95.5 102 GLU A CA 1
ATOM 785 C C . GLU A 1 102 ? -17.797 18.156 7.555 1 95.5 102 GLU A C 1
ATOM 787 O O . GLU A 1 102 ? -17.359 18.422 6.43 1 95.5 102 GLU A O 1
ATOM 792 N N . GLY A 1 103 ? -19.094 18.016 7.844 1 94.88 103 GLY A N 1
ATOM 793 C CA . GLY A 1 103 ? -20.109 18.281 6.844 1 94.88 103 GLY A CA 1
ATOM 794 C C . GLY A 1 103 ? -20.422 17.078 5.977 1 94.88 103 GLY A C 1
ATOM 795 O O . GLY A 1 103 ? -21.312 17.141 5.121 1 94.88 103 GLY A O 1
ATOM 796 N N . ASN A 1 104 ? -19.719 15.969 6.164 1 95.12 104 ASN A N 1
ATOM 797 C CA . ASN A 1 104 ? -19.938 14.766 5.367 1 95.12 104 ASN A CA 1
ATOM 798 C C . ASN A 1 104 ? -20.312 13.57 6.242 1 95.12 104 ASN A C 1
ATOM 800 O O . ASN A 1 104 ? -20.234 13.648 7.469 1 95.12 104 ASN A O 1
ATOM 804 N N . ARG A 1 105 ? -20.75 12.578 5.609 1 95.31 105 ARG A N 1
ATOM 805 C CA . ARG A 1 105 ? -21.031 11.328 6.312 1 95.31 105 ARG A CA 1
ATOM 806 C C . ARG A 1 105 ? -19.75 10.531 6.547 1 95.31 105 ARG A C 1
ATOM 808 O O . ARG A 1 105 ? -18.734 10.766 5.887 1 95.31 105 ARG A O 1
ATOM 815 N N . MET A 1 106 ? -19.844 9.633 7.5 1 97.25 106 MET A N 1
ATOM 816 C CA . MET A 1 106 ? -18.766 8.688 7.738 1 97.25 106 MET A CA 1
ATOM 817 C C . MET A 1 106 ? -18.547 7.777 6.531 1 97.25 106 MET A C 1
ATOM 819 O O . MET A 1 106 ? -19.516 7.281 5.949 1 97.25 106 MET A O 1
ATOM 823 N N . GLN A 1 107 ? -17.312 7.578 6.152 1 96.75 107 GLN A N 1
ATOM 824 C CA . GLN A 1 107 ? -16.984 6.742 5.008 1 96.75 107 GLN A CA 1
ATOM 825 C C . GLN A 1 107 ? -15.828 5.793 5.336 1 96.75 107 GLN A C 1
ATOM 827 O O . GLN A 1 107 ? -14.961 6.125 6.145 1 96.75 107 GLN A O 1
ATOM 832 N N . GLY A 1 108 ? -15.875 4.613 4.738 1 97.56 108 GLY A N 1
ATOM 833 C CA . GLY A 1 108 ? -14.734 3.719 4.832 1 97.56 108 GLY A CA 1
ATOM 834 C C . GLY A 1 108 ? -13.547 4.176 4.004 1 97.56 108 GLY A C 1
ATOM 835 O O . GLY A 1 108 ? -13.719 4.812 2.963 1 97.56 108 GLY A O 1
ATOM 836 N N . PHE A 1 109 ? -12.375 3.885 4.465 1 97.69 109 PHE A N 1
ATOM 837 C CA . PHE A 1 109 ? -11.203 4.277 3.686 1 97.69 109 PHE A CA 1
ATOM 838 C C . PHE A 1 109 ? -10.117 3.211 3.77 1 97.69 109 PHE A C 1
ATOM 840 O O . PHE A 1 109 ? -10.141 2.359 4.66 1 97.69 109 PHE A O 1
ATOM 847 N N . ASN A 1 110 ? -9.289 3.182 2.801 1 98 110 ASN A N 1
ATOM 848 C CA . ASN A 1 110 ? -8 2.502 2.791 1 98 110 ASN A CA 1
ATOM 849 C C . ASN A 1 110 ? -6.852 3.48 2.57 1 98 110 ASN A C 1
ATOM 851 O O . ASN A 1 110 ? -6.969 4.41 1.771 1 98 110 ASN A O 1
ATOM 855 N N . GLN A 1 111 ? -5.828 3.318 3.35 1 98.62 111 GLN A N 1
ATOM 856 C CA . GLN A 1 111 ? -4.637 4.141 3.158 1 98.62 111 GLN A CA 1
ATOM 857 C C . GLN A 1 111 ? -3.367 3.303 3.27 1 98.62 111 GLN A C 1
ATOM 859 O O . GLN A 1 111 ? -3.285 2.393 4.098 1 98.62 111 GLN A O 1
ATOM 864 N N . THR A 1 112 ? -2.379 3.588 2.398 1 98.88 112 THR A N 1
ATOM 865 C CA . THR A 1 112 ? -1.115 2.857 2.355 1 98.88 112 THR A CA 1
ATOM 866 C C . THR A 1 112 ? 0.067 3.812 2.486 1 98.88 112 THR A C 1
ATOM 868 O O . THR A 1 112 ? 0.11 4.848 1.819 1 98.88 112 THR A O 1
ATOM 871 N N . PHE A 1 113 ? 0.982 3.428 3.344 1 98.88 113 PHE A N 1
ATOM 872 C CA . PHE A 1 113 ? 2.199 4.211 3.514 1 98.88 113 PHE A CA 1
ATOM 873 C C . PHE A 1 113 ? 3.434 3.361 3.234 1 98.88 113 PHE A C 1
ATOM 875 O O . PHE A 1 113 ? 3.494 2.197 3.633 1 98.88 113 PHE A O 1
ATOM 882 N N . VAL A 1 114 ? 4.352 3.932 2.539 1 98.81 114 VAL A N 1
ATOM 883 C CA . VAL A 1 114 ? 5.723 3.439 2.578 1 98.81 114 VAL A CA 1
ATOM 884 C C . VAL A 1 114 ? 6.555 4.301 3.527 1 98.81 114 VAL A C 1
ATOM 886 O O . VAL A 1 114 ? 6.75 5.492 3.283 1 98.81 114 VAL A O 1
ATOM 889 N N . LEU A 1 115 ? 7.023 3.668 4.586 1 98.62 115 LEU A N 1
ATOM 890 C CA . LEU A 1 115 ? 7.848 4.363 5.574 1 98.62 115 LEU A CA 1
ATOM 891 C C . LEU A 1 115 ? 9.32 4.035 5.375 1 98.62 115 LEU A C 1
ATOM 893 O O . LEU A 1 115 ? 9.68 2.887 5.102 1 98.62 115 LEU A O 1
ATOM 897 N N . ALA A 1 116 ? 10.094 5.02 5.5 1 98.06 116 ALA A N 1
ATOM 898 C CA . ALA A 1 116 ? 11.547 4.848 5.453 1 98.06 116 ALA A CA 1
ATOM 899 C C . ALA A 1 116 ? 12.203 5.418 6.707 1 98.06 116 ALA A C 1
ATOM 901 O O . ALA A 1 116 ? 11.844 6.504 7.168 1 98.06 116 ALA A O 1
ATOM 902 N N . GLN A 1 117 ? 13.078 4.664 7.207 1 95.62 117 GLN A N 1
ATOM 903 C CA . GLN A 1 117 ? 13.805 5.125 8.391 1 95.62 117 GLN A CA 1
ATOM 904 C C . GLN A 1 117 ? 15.008 5.977 7.996 1 95.62 117 GLN A C 1
ATOM 906 O O . GLN A 1 117 ? 15.859 5.543 7.219 1 95.62 117 GLN A O 1
ATOM 911 N N . THR A 1 118 ? 15.031 7.203 8.359 1 89.12 118 THR A N 1
ATOM 912 C CA . THR A 1 118 ? 16.156 8.125 8.203 1 89.12 118 THR A CA 1
ATOM 913 C C . THR A 1 118 ? 16.75 8.492 9.562 1 89.12 118 THR A C 1
ATOM 915 O O . THR A 1 118 ? 16.203 9.344 10.266 1 89.12 118 THR A O 1
ATOM 918 N N . GLY A 1 119 ? 17.922 7.957 9.844 1 88.44 119 GLY A N 1
ATOM 919 C CA . GLY A 1 119 ? 18.375 8.102 11.219 1 88.44 119 GLY A CA 1
ATOM 920 C C . GLY A 1 119 ? 17.453 7.461 12.234 1 88.44 119 GLY A C 1
ATOM 921 O O . GLY A 1 119 ? 17.125 6.277 12.125 1 88.44 119 GLY A O 1
ATOM 922 N N . ASP A 1 120 ? 16.891 8.203 13.203 1 88.69 120 ASP A N 1
ATOM 923 C CA . ASP A 1 120 ? 16.031 7.668 14.266 1 88.69 120 ASP A CA 1
ATOM 924 C C . ASP A 1 120 ? 14.562 7.984 13.992 1 88.69 120 ASP A C 1
ATOM 926 O O . ASP A 1 120 ? 13.703 7.734 14.844 1 88.69 120 ASP A O 1
ATOM 930 N N . VAL A 1 121 ? 14.312 8.484 12.883 1 92.44 121 VAL A N 1
ATOM 931 C CA . VAL A 1 121 ? 12.945 8.93 12.648 1 92.44 121 VAL A CA 1
ATOM 932 C C . VAL A 1 121 ? 12.383 8.227 11.406 1 92.44 121 VAL A C 1
ATOM 934 O O . VAL A 1 121 ? 13.125 7.895 10.484 1 92.44 121 VAL A O 1
ATOM 937 N N . TRP A 1 122 ? 11.133 7.984 11.438 1 96.5 122 TRP A N 1
ATOM 938 C CA . TRP A 1 122 ? 10.414 7.438 10.297 1 96.5 122 TRP A CA 1
ATOM 939 C C . TRP A 1 122 ? 9.766 8.547 9.477 1 96.5 122 TRP A C 1
ATOM 941 O O . TRP A 1 122 ? 9.188 9.484 10.031 1 96.5 122 TRP A O 1
ATOM 951 N N . LYS A 1 123 ? 9.938 8.469 8.125 1 97.88 123 LYS A N 1
ATOM 952 C CA . LYS A 1 123 ? 9.297 9.414 7.219 1 97.88 123 LYS A CA 1
ATOM 953 C C . LYS A 1 123 ? 8.461 8.68 6.172 1 97.88 123 LYS A C 1
ATOM 955 O O . LYS A 1 123 ? 8.812 7.578 5.754 1 97.88 123 LYS A O 1
ATOM 960 N N . VAL A 1 124 ? 7.43 9.32 5.75 1 98.75 124 VAL A N 1
ATOM 961 C CA . VAL A 1 124 ? 6.594 8.781 4.68 1 98.75 124 VAL A CA 1
ATOM 962 C C . VAL A 1 124 ? 7.23 9.078 3.326 1 98.75 124 VAL A C 1
ATOM 964 O O . VAL A 1 124 ? 7.453 10.242 2.982 1 98.75 124 VAL A O 1
ATOM 967 N N . ALA A 1 125 ? 7.504 8.055 2.586 1 98.62 125 ALA A N 1
ATOM 968 C CA . ALA A 1 125 ? 8.062 8.195 1.243 1 98.62 125 ALA A CA 1
ATOM 969 C C . ALA A 1 125 ? 6.965 8.148 0.186 1 98.62 125 ALA A C 1
ATOM 971 O O . ALA A 1 125 ? 7.137 8.656 -0.924 1 98.62 125 ALA A O 1
ATOM 972 N N . SER A 1 126 ? 5.918 7.531 0.438 1 98.81 126 SER A N 1
ATOM 973 C CA . SER A 1 126 ? 4.77 7.414 -0.454 1 98.81 126 SER A CA 1
ATOM 974 C C . SER A 1 126 ? 3.484 7.168 0.33 1 98.81 126 SER A C 1
ATOM 976 O O . SER A 1 126 ? 3.477 6.398 1.294 1 98.81 126 SER A O 1
ATOM 978 N N . ASP A 1 127 ? 2.461 7.871 -0.012 1 98.88 127 ASP A N 1
ATOM 979 C CA . ASP A 1 127 ? 1.154 7.832 0.64 1 98.88 127 ASP A CA 1
ATOM 980 C C . ASP A 1 127 ? 0.034 7.672 -0.385 1 98.88 127 ASP A C 1
ATOM 982 O O . ASP A 1 127 ? -0.056 8.445 -1.341 1 98.88 127 ASP A O 1
ATOM 986 N N . SER A 1 128 ? -0.808 6.652 -0.239 1 98.88 128 SER A N 1
ATOM 987 C CA . SER A 1 128 ? -1.962 6.449 -1.109 1 98.88 128 SER A CA 1
ATOM 988 C C . SER A 1 128 ? -3.244 6.297 -0.299 1 98.88 128 SER A C 1
ATOM 990 O O . SER A 1 128 ? -3.344 5.418 0.558 1 98.88 128 SER A O 1
ATOM 992 N N . PHE A 1 129 ? -4.227 7.16 -0.561 1 98.69 129 PHE A N 1
ATOM 993 C CA . PHE A 1 129 ? -5.492 7.184 0.164 1 98.69 129 PHE A CA 1
ATOM 994 C C . PHE A 1 129 ? -6.668 7.012 -0.791 1 98.69 129 PHE A C 1
ATOM 996 O O . PHE A 1 129 ? -6.707 7.633 -1.854 1 98.69 129 PHE A O 1
ATOM 1003 N N . ARG A 1 130 ? -7.637 6.141 -0.439 1 98 130 ARG A N 1
ATOM 1004 C CA . ARG A 1 130 ? -8.883 6.02 -1.182 1 98 130 ARG A CA 1
ATOM 1005 C C . ARG A 1 130 ? -10.055 5.766 -0.24 1 98 130 ARG A C 1
ATOM 1007 O O . ARG A 1 130 ? -9.945 4.984 0.706 1 98 130 ARG A O 1
ATOM 1014 N N . PHE A 1 131 ? -11.203 6.418 -0.567 1 97 131 PHE A N 1
ATOM 1015 C CA . PHE A 1 131 ? -12.461 6.074 0.089 1 97 131 PHE A CA 1
ATOM 1016 C C . PHE A 1 131 ? -12.992 4.742 -0.425 1 97 131 PHE A C 1
ATOM 1018 O O . PHE A 1 131 ? -12.734 4.367 -1.569 1 97 131 PHE A O 1
ATOM 1025 N N . HIS A 1 132 ? -13.664 4.055 0.532 1 92.06 132 HIS A N 1
ATOM 1026 C CA . HIS A 1 132 ? -14.398 2.893 0.043 1 92.06 132 HIS A CA 1
ATOM 1027 C C . HIS A 1 132 ? -15.539 3.312 -0.874 1 92.06 132 HIS A C 1
ATOM 1029 O O . HIS A 1 132 ? -16.266 4.266 -0.574 1 92.06 132 HIS A O 1
ATOM 1035 N N . GLU A 1 133 ? -15.445 2.775 -2.137 1 77.69 133 GLU A N 1
ATOM 1036 C CA . GLU A 1 133 ? -16.531 3.082 -3.062 1 77.69 133 GLU A CA 1
ATOM 1037 C C . GLU A 1 133 ? -17.781 2.256 -2.748 1 77.69 133 GLU A C 1
ATOM 1039 O O . GLU A 1 133 ? -17.672 1.152 -2.209 1 77.69 133 GLU A O 1
ATOM 1044 N N . MET B 1 1 ? 11.602 22.234 -12.555 1 39.66 1 MET B N 1
ATOM 1045 C CA . MET B 1 1 ? 12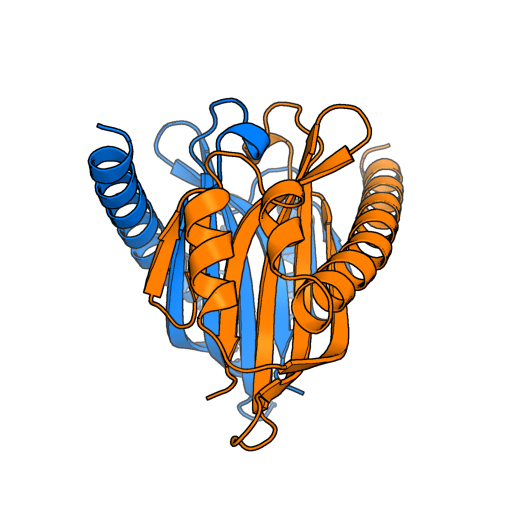.32 21 -12.82 1 39.66 1 MET B CA 1
ATOM 1046 C C . MET B 1 1 ? 11.734 19.844 -12.016 1 39.66 1 MET B C 1
ATOM 1048 O O . MET B 1 1 ? 11.602 18.719 -12.523 1 39.66 1 MET B O 1
ATOM 1052 N N . ALA B 1 2 ? 11.477 20.203 -10.617 1 49.62 2 ALA B N 1
ATOM 1053 C CA . ALA B 1 2 ? 11.039 19.25 -9.609 1 49.62 2 ALA B CA 1
ATOM 1054 C C . ALA B 1 2 ? 9.633 18.734 -9.914 1 49.62 2 ALA B C 1
ATOM 1056 O O . ALA B 1 2 ? 9.375 17.531 -9.867 1 49.62 2 ALA B O 1
ATOM 1057 N N . ALA B 1 3 ? 8.781 19.703 -10.344 1 52.22 3 ALA B N 1
ATOM 1058 C CA . ALA B 1 3 ? 7.402 19.344 -10.664 1 52.22 3 ALA B CA 1
ATOM 1059 C C . ALA B 1 3 ? 7.328 18.531 -11.961 1 52.22 3 ALA B C 1
ATOM 1061 O O . ALA B 1 3 ? 6.602 17.547 -12.031 1 52.22 3 ALA B O 1
ATOM 1062 N N . SER B 1 4 ? 8.078 18.906 -13.109 1 65.69 4 SER B N 1
ATOM 1063 C CA . SER B 1 4 ? 8.102 18.172 -14.375 1 65.69 4 SER B CA 1
ATOM 1064 C C . SER B 1 4 ? 8.625 16.75 -14.195 1 65.69 4 SER B C 1
ATOM 1066 O O . SER B 1 4 ? 8.117 15.812 -14.797 1 65.69 4 SER B O 1
ATOM 1068 N N . ASP B 1 5 ? 9.383 16.672 -13.234 1 84.81 5 ASP B N 1
ATOM 1069 C CA . ASP B 1 5 ? 10 15.375 -12.961 1 84.81 5 ASP B CA 1
ATOM 1070 C C . ASP B 1 5 ? 9.016 14.43 -12.289 1 84.81 5 ASP B C 1
ATOM 1072 O O . ASP B 1 5 ? 8.945 13.25 -12.648 1 84.81 5 ASP B O 1
ATOM 1076 N N . PHE B 1 6 ? 8.047 15.023 -11.555 1 90 6 PHE B N 1
ATOM 1077 C CA . PHE B 1 6 ? 7.094 14.164 -10.859 1 90 6 PHE B CA 1
ATOM 1078 C C . PHE B 1 6 ? 6.035 13.641 -11.82 1 90 6 PHE B C 1
ATOM 1080 O O . PHE B 1 6 ? 5.633 12.477 -11.734 1 90 6 PHE B O 1
ATOM 1087 N N . LYS B 1 7 ? 5.652 14.469 -12.758 1 90.12 7 LYS B N 1
ATOM 1088 C CA . LYS B 1 7 ? 4.652 14.047 -13.734 1 90.12 7 LYS B CA 1
ATOM 1089 C C . LYS B 1 7 ? 5.172 12.883 -14.578 1 90.12 7 LYS B C 1
ATOM 1091 O O . LYS B 1 7 ? 4.426 11.953 -14.883 1 90.12 7 LYS B O 1
ATOM 1096 N N . ILE B 1 8 ? 6.367 13.023 -14.914 1 93.69 8 ILE B N 1
ATOM 1097 C CA . ILE B 1 8 ? 6.992 11.961 -15.695 1 93.69 8 ILE B CA 1
ATOM 1098 C C . ILE B 1 8 ? 7.074 10.68 -14.859 1 93.69 8 ILE B C 1
ATOM 1100 O O . ILE B 1 8 ? 6.762 9.594 -15.344 1 93.69 8 ILE B O 1
ATOM 1104 N N . LYS B 1 9 ? 7.523 10.789 -13.609 1 95.19 9 LYS B N 1
ATOM 1105 C CA . LYS B 1 9 ? 7.652 9.633 -12.727 1 95.19 9 LYS B CA 1
ATOM 1106 C C . LYS B 1 9 ? 6.293 8.984 -12.477 1 95.19 9 LYS B C 1
ATOM 1108 O O . LYS B 1 9 ? 6.195 7.758 -12.383 1 95.19 9 LYS B O 1
ATOM 1113 N N . ILE B 1 10 ? 5.258 9.82 -12.375 1 95.5 10 ILE B N 1
ATOM 1114 C CA . ILE B 1 10 ? 3.912 9.305 -12.172 1 95.5 10 ILE B CA 1
ATOM 1115 C C . ILE B 1 10 ? 3.471 8.516 -13.406 1 95.5 10 ILE B C 1
ATOM 1117 O O . ILE B 1 10 ? 2.904 7.43 -13.281 1 95.5 10 ILE B O 1
ATOM 1121 N N . ALA B 1 11 ? 3.717 9.047 -14.555 1 95.31 11 ALA B N 1
ATOM 1122 C CA . ALA B 1 11 ? 3.361 8.359 -15.789 1 95.31 11 ALA B CA 1
ATOM 1123 C C . ALA B 1 11 ? 4.078 7.02 -15.898 1 95.31 11 ALA B C 1
ATOM 1125 O O . ALA B 1 11 ? 3.473 6.016 -16.297 1 95.31 11 ALA B O 1
ATOM 1126 N N . GLN B 1 12 ? 5.297 7.027 -15.555 1 94.38 12 GLN B N 1
ATOM 1127 C CA . GLN B 1 12 ? 6.07 5.789 -15.57 1 94.38 12 GLN B CA 1
ATOM 1128 C C . GLN B 1 12 ? 5.508 4.773 -14.586 1 94.38 12 GLN B C 1
ATOM 1130 O O . GLN B 1 12 ? 5.41 3.584 -14.898 1 94.38 12 GLN B O 1
ATOM 1135 N N . ALA B 1 13 ? 5.25 5.238 -13.391 1 97.25 13 ALA B N 1
ATOM 1136 C CA . ALA B 1 13 ? 4.668 4.363 -12.375 1 97.25 13 ALA B CA 1
ATOM 1137 C C . ALA B 1 13 ? 3.346 3.771 -12.859 1 97.25 13 ALA B C 1
ATOM 1139 O O . ALA B 1 13 ? 3.08 2.584 -12.656 1 97.25 13 ALA B O 1
ATOM 1140 N N . CYS B 1 14 ? 2.512 4.617 -13.492 1 96.5 14 CYS B N 1
ATOM 1141 C CA . CYS B 1 14 ? 1.212 4.168 -13.977 1 96.5 14 CYS B CA 1
ATOM 1142 C C . CYS B 1 14 ? 1.371 3.098 -15.055 1 96.5 14 CYS B C 1
ATOM 1144 O O . CYS B 1 14 ? 0.652 2.098 -15.047 1 96.5 14 CYS B O 1
ATOM 1146 N N . GLN B 1 15 ? 2.256 3.307 -15.969 1 96.31 15 GLN B N 1
ATOM 1147 C CA . GLN B 1 15 ? 2.516 2.312 -17 1 96.31 15 GLN B CA 1
ATOM 1148 C C . GLN B 1 15 ? 2.982 0.994 -16.391 1 96.31 15 GLN B C 1
ATOM 1150 O O . GLN B 1 15 ? 2.486 -0.074 -16.75 1 96.31 15 GLN B O 1
ATOM 1155 N N . ALA B 1 16 ? 3.922 1.056 -15.477 1 96.19 16 ALA B N 1
ATOM 1156 C CA . ALA B 1 16 ? 4.441 -0.129 -14.797 1 96.19 16 ALA B CA 1
ATOM 1157 C C . ALA B 1 16 ? 3.33 -0.878 -14.07 1 96.19 16 ALA B C 1
ATOM 1159 O O . ALA B 1 16 ? 3.195 -2.096 -14.219 1 96.19 16 ALA B O 1
ATOM 1160 N N . GLY B 1 17 ? 2.535 -0.161 -13.297 1 97.94 17 GLY B N 1
ATOM 1161 C CA . GLY B 1 17 ? 1.461 -0.781 -12.539 1 97.94 17 GLY B CA 1
ATOM 1162 C C . GLY B 1 17 ? 0.407 -1.43 -13.414 1 97.94 17 GLY B C 1
ATOM 1163 O O . GLY B 1 17 ? -0.075 -2.523 -13.109 1 97.94 17 GLY B O 1
ATOM 1164 N N . GLU B 1 18 ? 0.036 -0.728 -14.477 1 97.69 18 GLU B N 1
ATOM 1165 C CA . GLU B 1 18 ? -0.982 -1.239 -15.391 1 97.69 18 GLU B CA 1
ATOM 1166 C C . GLU B 1 18 ? -0.531 -2.541 -16.047 1 97.69 18 GLU B C 1
ATOM 1168 O O . GLU B 1 18 ? -1.299 -3.502 -16.125 1 97.69 18 GLU B O 1
ATOM 1173 N N . GLU B 1 19 ? 0.644 -2.574 -16.5 1 96.75 19 GLU B N 1
ATOM 1174 C CA . GLU B 1 19 ? 1.166 -3.783 -17.125 1 96.75 19 GLU B CA 1
ATOM 1175 C C . GLU B 1 19 ? 1.349 -4.902 -16.109 1 96.75 19 GLU B C 1
ATOM 1177 O O . GLU B 1 19 ? 0.963 -6.047 -16.344 1 96.75 19 GLU B O 1
ATOM 1182 N N . PHE B 1 20 ? 1.872 -4.539 -15.023 1 97.75 20 PHE B N 1
ATOM 1183 C CA . PHE B 1 20 ? 2.188 -5.523 -13.992 1 97.75 20 PHE B CA 1
ATOM 1184 C C . PHE B 1 20 ? 0.924 -6.215 -13.5 1 97.75 20 PHE B C 1
ATOM 1186 O O . PHE B 1 20 ? 0.877 -7.445 -13.414 1 97.75 20 PHE B O 1
ATOM 1193 N N . GLN B 1 21 ? -0.087 -5.41 -13.125 1 98.06 21 GLN B N 1
ATOM 1194 C CA . GLN B 1 21 ? -1.26 -6.012 -12.5 1 98.06 21 GLN B CA 1
ATOM 1195 C C . GLN B 1 21 ? -1.932 -7.012 -13.438 1 98.06 21 GLN B C 1
ATOM 1197 O O . GLN B 1 21 ? -2.453 -8.039 -12.992 1 98.06 21 GLN B O 1
ATOM 1202 N N . LYS B 1 22 ? -1.92 -6.773 -14.742 1 97.25 22 LYS B N 1
ATOM 1203 C CA . LYS B 1 22 ? -2.502 -7.699 -15.711 1 97.25 22 LYS B CA 1
ATOM 1204 C C . LYS B 1 22 ? -1.752 -9.031 -15.719 1 97.25 22 LYS B C 1
ATOM 1206 O O . LYS B 1 22 ? -2.369 -10.094 -15.688 1 97.25 22 LYS B O 1
ATOM 1211 N N . ILE B 1 23 ? -0.496 -8.961 -15.742 1 96.88 23 ILE B N 1
ATOM 1212 C CA . ILE B 1 23 ? 0.337 -10.156 -15.719 1 96.88 23 ILE B CA 1
ATOM 1213 C C . ILE B 1 23 ? 0.123 -10.914 -14.406 1 96.88 23 ILE B C 1
ATOM 1215 O O . ILE B 1 23 ? -0.026 -12.133 -14.406 1 96.88 23 ILE B O 1
ATOM 1219 N N . TYR B 1 24 ? 0.133 -10.195 -13.359 1 98.31 24 TYR B N 1
ATOM 1220 C CA . TYR B 1 24 ? 0.028 -10.781 -12.023 1 98.31 24 TYR B CA 1
ATOM 1221 C C . TYR B 1 24 ? -1.269 -11.57 -11.875 1 98.31 24 TYR B C 1
ATOM 1223 O O . TYR B 1 24 ? -1.248 -12.758 -11.547 1 98.31 24 TYR B O 1
ATOM 1231 N N . TYR B 1 25 ? -2.385 -10.922 -12.117 1 97.69 25 TYR B N 1
ATOM 1232 C CA . TYR B 1 25 ? -3.658 -11.578 -11.859 1 97.69 25 TYR B CA 1
ATOM 1233 C C . TYR B 1 25 ? -3.928 -12.664 -12.898 1 97.69 25 TYR B C 1
ATOM 1235 O O . TYR B 1 25 ? -4.59 -13.664 -12.602 1 97.69 25 TYR B O 1
ATOM 1243 N N . ASP B 1 26 ? -3.426 -12.43 -14.125 1 96.12 26 ASP B N 1
ATOM 1244 C CA . ASP B 1 26 ? -3.488 -13.523 -15.094 1 96.12 26 ASP B CA 1
ATOM 1245 C C . ASP B 1 26 ? -2.719 -14.742 -14.602 1 96.12 26 ASP B C 1
ATOM 1247 O O . ASP B 1 26 ? -3.199 -15.875 -14.711 1 96.12 26 ASP B O 1
ATOM 1251 N N . SER B 1 27 ? -1.519 -14.531 -14.07 1 96.12 27 SER B N 1
ATOM 1252 C CA . SER B 1 27 ? -0.716 -15.617 -13.516 1 96.12 27 SER B CA 1
ATOM 1253 C C . SER B 1 27 ? -1.415 -16.266 -12.328 1 96.12 27 SER B C 1
ATOM 1255 O O . SER B 1 27 ? -1.404 -17.5 -12.195 1 96.12 27 SER B O 1
ATOM 1257 N N . LEU B 1 28 ? -2.004 -15.523 -11.438 1 95.06 28 LEU B N 1
ATOM 1258 C CA . LEU B 1 28 ? -2.711 -16.016 -10.266 1 95.06 28 LEU B CA 1
ATOM 1259 C C . LEU B 1 28 ? -3.881 -16.906 -10.672 1 95.06 28 LEU B C 1
ATOM 1261 O O . LEU B 1 28 ? -4.191 -17.891 -9.984 1 95.06 28 LEU B O 1
ATOM 1265 N N . ASP B 1 29 ? -4.512 -16.609 -11.766 1 90.25 29 ASP B N 1
ATOM 1266 C CA . ASP B 1 29 ? -5.688 -17.344 -12.227 1 90.25 29 ASP B CA 1
ATOM 1267 C C . ASP B 1 29 ? -5.277 -18.609 -12.984 1 90.25 29 ASP B C 1
ATOM 1269 O O . ASP B 1 29 ? -5.883 -19.672 -12.805 1 90.25 29 ASP B O 1
ATOM 1273 N N . LYS B 1 30 ? -4.25 -18.531 -13.781 1 90 30 LYS B N 1
ATOM 1274 C CA . LYS B 1 30 ? -3.99 -19.578 -14.766 1 90 30 LYS B CA 1
ATOM 1275 C C . LYS B 1 30 ? -2.717 -20.344 -14.43 1 90 30 LYS B C 1
ATOM 1277 O O . LYS B 1 30 ? -2.578 -21.516 -14.789 1 90 30 LYS B O 1
ATOM 1282 N N . ARG B 1 31 ? -1.705 -19.672 -13.828 1 93.06 31 ARG B N 1
ATOM 1283 C CA . ARG B 1 31 ? -0.378 -20.25 -13.633 1 93.06 31 ARG B CA 1
ATOM 1284 C C . ARG B 1 31 ? 0.224 -19.812 -12.305 1 93.06 31 ARG B C 1
ATOM 1286 O O . ARG B 1 31 ? 1.236 -19.109 -12.281 1 93.06 31 ARG B O 1
ATOM 1293 N N . ARG B 1 32 ? -0.205 -20.359 -11.242 1 95.19 32 ARG B N 1
ATOM 1294 C CA . ARG B 1 32 ? 0.244 -19.953 -9.914 1 95.19 32 ARG B CA 1
ATOM 1295 C C . ARG B 1 32 ? 1.704 -20.328 -9.688 1 95.19 32 ARG B C 1
ATOM 1297 O O . ARG B 1 32 ? 2.416 -19.656 -8.938 1 95.19 32 ARG B O 1
ATOM 1304 N N . ASN B 1 33 ? 2.131 -21.406 -10.438 1 94.69 33 ASN B N 1
ATOM 1305 C CA . ASN B 1 33 ? 3.5 -21.875 -10.273 1 94.69 33 ASN B CA 1
ATOM 1306 C C . ASN B 1 33 ? 4.512 -20.859 -10.805 1 94.69 33 ASN B C 1
ATOM 1308 O O . ASN B 1 33 ? 5.703 -20.953 -10.492 1 94.69 33 ASN B O 1
ATOM 1312 N N . LYS B 1 34 ? 4.051 -19.891 -11.617 1 95.56 34 LYS B N 1
ATOM 1313 C CA . LYS B 1 34 ? 4.938 -18.875 -12.195 1 95.56 34 LYS B CA 1
ATOM 1314 C C . LYS B 1 34 ? 5.008 -17.641 -11.312 1 95.56 34 LYS B C 1
ATOM 1316 O O . LYS B 1 34 ? 5.793 -16.719 -11.578 1 95.56 34 LYS B O 1
ATOM 1321 N N . LEU B 1 35 ? 4.215 -17.609 -10.211 1 97.5 35 LEU B N 1
ATOM 1322 C CA . LEU B 1 35 ? 4.145 -16.422 -9.375 1 97.5 35 LEU B CA 1
ATOM 1323 C C . LEU B 1 35 ? 5.496 -16.125 -8.727 1 97.5 35 LEU B C 1
ATOM 1325 O O . LEU B 1 35 ? 5.836 -14.977 -8.477 1 97.5 35 LEU B O 1
ATOM 1329 N N . SER B 1 36 ? 6.25 -17.172 -8.477 1 98 36 SER B N 1
ATOM 1330 C CA . SER B 1 36 ? 7.539 -16.984 -7.82 1 98 36 SER B CA 1
ATOM 1331 C C . SER B 1 36 ? 8.453 -16.078 -8.633 1 98 36 SER B C 1
ATOM 1333 O O . SER B 1 36 ? 9.281 -15.367 -8.07 1 98 36 SER B O 1
ATOM 1335 N N . LYS B 1 37 ? 8.312 -16.078 -9.969 1 96.88 37 LYS B N 1
ATOM 1336 C CA . LYS B 1 37 ? 9.141 -15.266 -10.852 1 96.88 37 LYS B CA 1
ATOM 1337 C C . LYS B 1 37 ? 8.789 -13.789 -10.734 1 96.88 37 LYS B C 1
ATOM 1339 O O . LYS B 1 37 ? 9.562 -12.922 -11.156 1 96.88 37 LYS B O 1
ATOM 1344 N N . LEU B 1 38 ? 7.602 -13.492 -10.25 1 97.88 38 LEU B N 1
ATOM 1345 C CA . LEU B 1 38 ? 7.141 -12.117 -10.133 1 97.88 38 LEU B CA 1
ATOM 1346 C C . LEU B 1 38 ? 7.598 -11.492 -8.82 1 97.88 38 LEU B C 1
ATOM 1348 O O . LEU B 1 38 ? 7.547 -10.273 -8.648 1 97.88 38 LEU B O 1
ATOM 1352 N N . TYR B 1 39 ? 8.062 -12.305 -7.844 1 98.31 39 TYR B N 1
ATOM 1353 C CA . TYR B 1 39 ? 8.461 -11.836 -6.523 1 98.31 39 TYR B CA 1
ATOM 1354 C C . TYR B 1 39 ? 9.977 -11.797 -6.387 1 98.31 39 TYR B C 1
ATOM 1356 O O . TYR B 1 39 ? 10.672 -12.664 -6.926 1 98.31 39 TYR B O 1
ATOM 1364 N N . SER B 1 40 ? 10.477 -10.797 -5.684 1 97.12 40 SER B N 1
ATOM 1365 C CA . SER B 1 40 ? 11.852 -10.867 -5.203 1 97.12 40 SER B CA 1
ATOM 1366 C C . SER B 1 40 ? 12.062 -12.078 -4.301 1 97.12 40 SER B C 1
ATOM 1368 O O . SER B 1 40 ? 11.109 -12.578 -3.695 1 97.12 40 SER B O 1
ATOM 1370 N N . ALA B 1 41 ? 13.281 -12.523 -4.207 1 96.06 41 ALA B N 1
ATOM 1371 C CA . ALA B 1 41 ? 13.594 -13.719 -3.434 1 96.06 41 ALA B CA 1
ATOM 1372 C C . ALA B 1 41 ? 13.18 -13.555 -1.975 1 96.06 41 ALA B C 1
ATOM 1374 O O . ALA B 1 41 ? 12.734 -14.516 -1.338 1 96.06 41 ALA B O 1
ATOM 1375 N N . ASP B 1 42 ? 13.258 -12.328 -1.459 1 95.25 42 ASP B N 1
ATOM 1376 C CA . ASP B 1 42 ? 12.961 -12.109 -0.047 1 95.25 42 ASP B CA 1
ATOM 1377 C C . ASP B 1 42 ? 11.711 -11.258 0.123 1 95.25 42 ASP B C 1
ATOM 1379 O O . ASP B 1 42 ? 11.586 -10.508 1.094 1 95.25 42 ASP B O 1
ATOM 1383 N N . ALA B 1 43 ? 10.836 -11.32 -0.814 1 97.94 43 ALA B N 1
ATOM 1384 C CA . ALA B 1 43 ? 9.609 -10.539 -0.759 1 97.94 43 ALA B CA 1
ATOM 1385 C C . ALA B 1 43 ? 8.773 -10.922 0.461 1 97.94 43 ALA B C 1
ATOM 1387 O O . ALA B 1 43 ? 8.875 -12.039 0.966 1 97.94 43 ALA B O 1
ATOM 1388 N N . SER B 1 44 ? 8.008 -9.992 0.95 1 98.44 44 SER B N 1
ATOM 1389 C CA . SER B 1 44 ? 7.062 -10.234 2.033 1 98.44 44 SER B CA 1
ATOM 1390 C C . SER B 1 44 ? 5.625 -10.195 1.529 1 98.44 44 SER B C 1
ATOM 1392 O O . SER B 1 44 ? 5.293 -9.398 0.646 1 98.44 44 SER B O 1
ATOM 1394 N N . LEU B 1 45 ? 4.812 -11.047 2.09 1 98.56 45 LEU B N 1
ATOM 1395 C CA . LEU B 1 45 ? 3.371 -11.07 1.861 1 98.56 45 LEU B CA 1
ATOM 1396 C C . LEU B 1 45 ? 2.609 -11.023 3.182 1 98.56 45 LEU B C 1
ATOM 1398 O O . LEU B 1 45 ? 2.928 -11.766 4.113 1 98.56 45 LEU B O 1
ATOM 1402 N N . VAL B 1 46 ? 1.718 -10.133 3.334 1 98.5 46 VAL B N 1
ATOM 1403 C CA . VAL B 1 46 ? 0.69 -10.211 4.367 1 98.5 46 VAL B CA 1
ATOM 1404 C C . VAL B 1 46 ? -0.673 -10.453 3.725 1 98.5 46 VAL B C 1
ATOM 1406 O O . VAL B 1 46 ? -1.171 -9.617 2.973 1 98.5 46 VAL B O 1
ATOM 1409 N N . TRP B 1 47 ? -1.227 -11.633 3.961 1 98.19 47 TRP B N 1
ATOM 1410 C CA . TRP B 1 47 ? -2.525 -12.055 3.441 1 98.19 47 TRP B CA 1
ATOM 1411 C C . TRP B 1 47 ? -3.572 -12.07 4.551 1 98.19 47 TRP B C 1
ATOM 1413 O O . TRP B 1 47 ? -3.623 -13.016 5.344 1 98.19 47 TRP B O 1
ATOM 1423 N N . ASN B 1 48 ? -4.43 -11.078 4.605 1 96.75 48 ASN B N 1
ATOM 1424 C CA . ASN B 1 48 ? -5.449 -10.93 5.641 1 96.75 48 ASN B CA 1
ATOM 1425 C C . ASN B 1 48 ? -4.848 -11.031 7.039 1 96.75 48 ASN B C 1
ATOM 1427 O O . ASN B 1 48 ? -5.359 -11.766 7.887 1 96.75 48 ASN B O 1
ATOM 1431 N N . GLY B 1 49 ? -3.768 -10.32 7.145 1 95.75 49 GLY B N 1
ATOM 1432 C CA . GLY B 1 49 ? -3.15 -10.242 8.461 1 95.75 49 GLY B CA 1
ATOM 1433 C C . GLY B 1 49 ? -2.158 -11.359 8.719 1 95.75 49 GLY B C 1
ATOM 1434 O O . GLY B 1 49 ? -1.465 -11.352 9.742 1 95.75 49 GLY B O 1
ATOM 1435 N N . ASN B 1 50 ? -2.066 -12.32 7.828 1 95.69 50 ASN B N 1
ATOM 1436 C CA . ASN B 1 50 ? -1.139 -13.43 7.988 1 95.69 50 ASN B CA 1
ATOM 1437 C C . ASN B 1 50 ? 0.133 -13.227 7.172 1 95.69 50 ASN B C 1
ATOM 1439 O O . ASN B 1 50 ? 0.07 -13.031 5.957 1 95.69 50 ASN B O 1
ATOM 1443 N N . ALA B 1 51 ? 1.237 -13.406 7.844 1 96.56 51 ALA B N 1
ATOM 1444 C CA . ALA B 1 51 ? 2.514 -13.062 7.219 1 96.56 51 ALA B CA 1
ATOM 1445 C C . ALA B 1 51 ? 3.166 -14.289 6.594 1 96.56 51 ALA B C 1
ATOM 1447 O O . ALA B 1 51 ? 3.049 -15.398 7.121 1 96.56 51 ALA B O 1
ATOM 1448 N N . CYS B 1 52 ? 3.83 -14.055 5.488 1 96.38 52 CYS B N 1
ATOM 1449 C CA . CYS B 1 52 ? 4.633 -15.008 4.734 1 96.38 52 CYS B CA 1
ATOM 1450 C C . CYS B 1 52 ? 5.797 -14.32 4.035 1 96.38 52 CYS B C 1
ATOM 1452 O O . CYS B 1 52 ? 5.746 -13.109 3.787 1 96.38 52 CYS B O 1
ATOM 1454 N N . SER B 1 53 ? 6.848 -15.047 3.809 1 97.75 53 SER B N 1
ATOM 1455 C CA . SER B 1 53 ? 7.965 -14.43 3.105 1 97.75 53 SER B CA 1
ATOM 1456 C C . SER B 1 53 ? 8.648 -15.422 2.172 1 97.75 53 SER B C 1
ATOM 1458 O O . SER B 1 53 ? 8.539 -16.641 2.357 1 97.75 53 SER B O 1
ATOM 1460 N N . GLY B 1 54 ? 9.297 -14.812 1.16 1 97.81 54 GLY B N 1
ATOM 1461 C CA . GLY B 1 54 ? 10.031 -15.625 0.208 1 97.81 54 GLY B CA 1
ATOM 1462 C C . GLY B 1 54 ? 9.203 -16.016 -1.009 1 97.81 54 GLY B C 1
ATOM 1463 O O . GLY B 1 54 ? 8.078 -16.484 -0.877 1 97.81 54 GLY B O 1
ATOM 1464 N N . SER B 1 55 ? 9.828 -15.82 -2.145 1 98.12 55 SER B N 1
ATOM 1465 C CA . SER B 1 55 ? 9.094 -16.016 -3.391 1 98.12 55 SER B CA 1
ATOM 1466 C C . SER B 1 55 ? 8.531 -17.422 -3.494 1 98.12 55 SER B C 1
ATOM 1468 O O . SER B 1 55 ? 7.387 -17.609 -3.914 1 98.12 55 SER B O 1
ATOM 1470 N N . GLN B 1 56 ? 9.305 -18.422 -3.082 1 98.06 56 GLN B N 1
ATOM 1471 C CA . GLN B 1 56 ? 8.844 -19.797 -3.186 1 98.06 56 GLN B CA 1
ATOM 1472 C C . GLN B 1 56 ? 7.719 -20.078 -2.191 1 98.06 56 GLN B C 1
ATOM 1474 O O . GLN B 1 56 ? 6.719 -20.703 -2.543 1 98.06 56 GLN B O 1
ATOM 1479 N N . GLN B 1 57 ? 7.871 -19.656 -0.954 1 97.81 57 GLN B N 1
ATOM 1480 C CA . GLN B 1 57 ? 6.844 -19.859 0.06 1 97.81 57 GLN B CA 1
ATOM 1481 C C . GLN B 1 57 ? 5.555 -19.125 -0.301 1 97.81 57 GLN B C 1
ATOM 1483 O O . GLN B 1 57 ? 4.461 -19.641 -0.072 1 97.81 57 GLN B O 1
ATOM 1488 N N . ILE B 1 58 ? 5.703 -17.891 -0.813 1 98.31 58 ILE B N 1
ATOM 1489 C CA . ILE B 1 58 ? 4.543 -17.125 -1.246 1 98.31 58 ILE B CA 1
ATOM 1490 C C . ILE B 1 58 ? 3.812 -17.875 -2.359 1 98.31 58 ILE B C 1
ATOM 1492 O O . ILE B 1 58 ? 2.586 -18 -2.33 1 98.31 58 ILE B O 1
ATOM 1496 N N . THR B 1 59 ? 4.586 -18.406 -3.305 1 98.25 59 THR B N 1
ATOM 1497 C CA . THR B 1 59 ? 3.998 -19.156 -4.402 1 98.25 59 THR B CA 1
ATOM 1498 C C . THR B 1 59 ? 3.258 -20.391 -3.879 1 98.25 59 THR B C 1
ATOM 1500 O O . THR B 1 59 ? 2.129 -20.656 -4.293 1 98.25 59 THR B O 1
ATOM 1503 N N . LYS B 1 60 ? 3.842 -21.125 -2.965 1 97.81 60 LYS B N 1
ATOM 1504 C CA . LYS B 1 60 ? 3.201 -22.297 -2.361 1 97.81 60 LYS B CA 1
ATOM 1505 C C . LYS B 1 60 ? 1.912 -21.906 -1.645 1 97.81 60 LYS B C 1
ATOM 1507 O O . LYS B 1 60 ? 0.924 -22.641 -1.688 1 97.81 60 LYS B O 1
ATOM 1512 N N . PHE B 1 61 ? 1.965 -20.781 -0.952 1 98 61 PHE B N 1
ATOM 1513 C CA . PHE B 1 61 ? 0.777 -20.281 -0.276 1 98 61 PHE B CA 1
ATOM 1514 C C . PHE B 1 61 ? -0.379 -20.125 -1.256 1 98 61 PHE B C 1
ATOM 1516 O O . PHE B 1 61 ? -1.484 -20.609 -1.003 1 98 61 PHE B O 1
ATOM 1523 N N . TYR B 1 62 ? -0.143 -19.469 -2.395 1 97.19 62 TYR B N 1
ATOM 1524 C CA . TYR B 1 62 ? -1.19 -19.219 -3.375 1 97.19 62 TYR B CA 1
ATOM 1525 C C . TYR B 1 62 ? -1.656 -20.516 -4.031 1 97.19 62 TYR B C 1
ATOM 1527 O O . TYR B 1 62 ? -2.83 -20.641 -4.387 1 97.19 62 TYR B O 1
ATOM 1535 N N . GLU B 1 63 ? -0.726 -21.438 -4.16 1 97 63 GLU B N 1
ATOM 1536 C CA . GLU B 1 63 ? -1.077 -22.719 -4.77 1 97 63 GLU B CA 1
ATOM 1537 C C . GLU B 1 63 ? -2.084 -23.484 -3.91 1 97 63 GLU B C 1
ATOM 1539 O O . GLU B 1 63 ? -2.789 -24.359 -4.406 1 97 63 GLU B O 1
ATOM 1544 N N . GLN B 1 64 ? -2.166 -23.156 -2.662 1 96.19 64 GLN B N 1
ATOM 1545 C CA . GLN B 1 64 ? -3.057 -23.859 -1.743 1 96.19 64 GLN B CA 1
ATOM 1546 C C . GLN B 1 64 ? -4.457 -23.266 -1.768 1 96.19 64 GLN B C 1
ATOM 1548 O O . GLN B 1 64 ? -5.402 -23.844 -1.24 1 96.19 64 GLN B O 1
ATOM 1553 N N . LEU B 1 65 ? -4.582 -22.109 -2.355 1 95.5 65 LEU B N 1
ATOM 1554 C CA . LEU B 1 65 ? -5.887 -21.469 -2.434 1 95.5 65 LEU B CA 1
ATOM 1555 C C . LEU B 1 65 ? -6.723 -22.062 -3.564 1 95.5 65 LEU B C 1
ATOM 1557 O O . LEU B 1 65 ? -6.172 -22.547 -4.559 1 95.5 65 LEU B O 1
ATOM 1561 N N . PRO B 1 66 ? -8.086 -22 -3.418 1 95.44 66 PRO B N 1
ATOM 1562 C CA . PRO B 1 66 ? -8.922 -22.375 -4.555 1 95.44 66 PRO B CA 1
ATOM 1563 C C . PRO B 1 66 ? -8.703 -21.484 -5.773 1 95.44 66 PRO B C 1
ATOM 1565 O O . PRO B 1 66 ? -8.117 -20.406 -5.652 1 95.44 66 PRO B O 1
ATOM 1568 N N . THR B 1 67 ? -9.164 -21.953 -6.918 1 95.25 67 THR B N 1
ATOM 1569 C CA . THR B 1 67 ? -9.117 -21.109 -8.109 1 95.25 67 THR B CA 1
ATOM 1570 C C . THR B 1 67 ? -9.852 -19.797 -7.875 1 95.25 67 THR B C 1
ATOM 1572 O O . THR B 1 67 ? -10.82 -19.75 -7.117 1 95.25 67 THR B O 1
ATOM 1575 N N . SER B 1 68 ? -9.328 -18.828 -8.523 1 95.25 68 SER B N 1
ATOM 1576 C CA . SER B 1 68 ? -9.891 -17.5 -8.273 1 95.25 68 SER B CA 1
ATOM 1577 C C . SER B 1 68 ? -10.039 -16.703 -9.57 1 95.25 68 SER B C 1
ATOM 1579 O O . SER B 1 68 ? -9.391 -17.016 -10.57 1 95.25 68 SER B O 1
ATOM 1581 N N . ASP B 1 69 ? -10.992 -15.742 -9.516 1 96.19 69 ASP B N 1
ATOM 1582 C CA . ASP B 1 69 ? -11.25 -14.781 -10.578 1 96.19 69 ASP B CA 1
ATOM 1583 C C . ASP B 1 69 ? -11.258 -13.352 -10.039 1 96.19 69 ASP B C 1
ATOM 1585 O O . ASP B 1 69 ? -12.188 -12.953 -9.328 1 96.19 69 ASP B O 1
ATOM 1589 N N . PHE B 1 70 ? -10.242 -12.609 -10.461 1 97.25 70 PHE B N 1
ATOM 1590 C CA . PHE B 1 70 ? -10.086 -11.25 -9.969 1 97.25 70 PHE B CA 1
ATOM 1591 C C . PHE B 1 70 ? -10.625 -10.242 -10.977 1 97.25 70 PHE B C 1
ATOM 1593 O O . PHE B 1 70 ? -10.43 -10.398 -12.18 1 97.25 70 PHE B O 1
ATOM 1600 N N . ARG B 1 71 ? -11.266 -9.281 -10.469 1 97.31 71 ARG B N 1
ATOM 1601 C CA . ARG B 1 71 ? -11.68 -8.117 -11.242 1 97.31 71 ARG B CA 1
ATOM 1602 C C . ARG B 1 71 ? -11.172 -6.824 -10.602 1 97.31 71 ARG B C 1
ATOM 1604 O O . ARG B 1 71 ? -11.5 -6.52 -9.453 1 97.31 71 ARG B O 1
ATOM 1611 N N . VAL B 1 72 ? -10.398 -6.09 -11.406 1 97.5 72 VAL B N 1
ATOM 1612 C CA . VAL B 1 72 ? -9.82 -4.844 -10.914 1 97.5 72 VAL B CA 1
ATOM 1613 C C . VAL B 1 72 ? -10.758 -3.68 -11.211 1 97.5 72 VAL B C 1
ATOM 1615 O O . VAL B 1 72 ? -11.148 -3.475 -12.367 1 97.5 72 VAL B O 1
ATOM 1618 N N . ASP B 1 73 ? -11.094 -2.936 -10.203 1 97.69 73 ASP B N 1
ATOM 1619 C CA . ASP B 1 73 ? -11.945 -1.765 -10.375 1 97.69 73 ASP B CA 1
ATOM 1620 C C . ASP B 1 73 ? -11.125 -0.478 -10.352 1 97.69 73 ASP B C 1
ATOM 1622 O O . ASP B 1 73 ? -11.406 0.455 -11.109 1 97.69 73 ASP B O 1
ATOM 1626 N N . THR B 1 74 ? -10.188 -0.342 -9.469 1 97.62 74 THR B N 1
ATOM 1627 C CA . THR B 1 74 ? -9.336 0.838 -9.367 1 97.62 74 THR B CA 1
ATOM 1628 C C . THR B 1 74 ? -7.867 0.437 -9.273 1 97.62 74 THR B C 1
ATOM 1630 O O . THR B 1 74 ? -7.543 -0.637 -8.766 1 97.62 74 THR B O 1
ATOM 1633 N N . LEU B 1 75 ? -7.086 1.198 -9.828 1 98.31 75 LEU B N 1
ATOM 1634 C CA . LEU B 1 75 ? -5.637 1.038 -9.82 1 98.31 75 LEU B CA 1
ATOM 1635 C C . LEU B 1 75 ? -4.941 2.383 -9.641 1 98.31 75 LEU B C 1
ATOM 1637 O O . LEU B 1 75 ? -5.141 3.305 -10.43 1 98.31 75 LEU B O 1
ATOM 1641 N N . ASP B 1 76 ? -4.207 2.521 -8.516 1 98.44 76 ASP B N 1
ATOM 1642 C CA . ASP B 1 76 ? -3.359 3.691 -8.305 1 98.44 76 ASP B CA 1
ATOM 1643 C C . ASP B 1 76 ? -1.881 3.307 -8.305 1 98.44 76 ASP B C 1
ATOM 1645 O O . ASP B 1 76 ? -1.502 2.279 -7.742 1 98.44 76 ASP B O 1
ATOM 1649 N N . CYS B 1 77 ? -1.1 4.066 -8.984 1 98.5 77 CYS B N 1
ATOM 1650 C CA . CYS B 1 7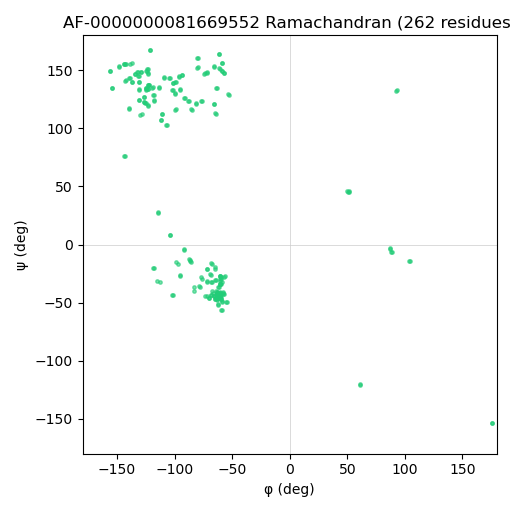7 ? 0.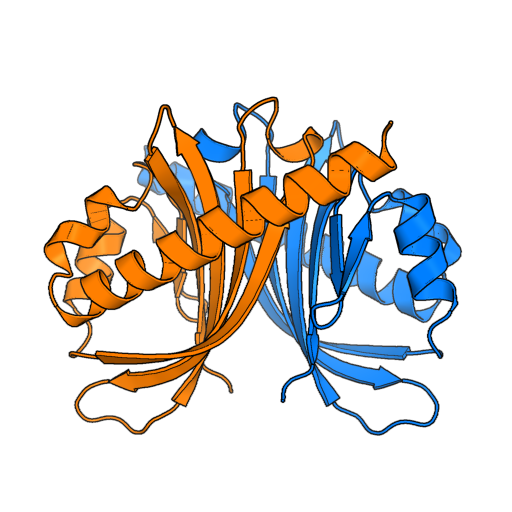343 3.869 -9.07 1 98.5 77 CYS B CA 1
ATOM 1651 C C . CYS B 1 77 ? 1.091 5.168 -8.797 1 98.5 77 CYS B C 1
ATOM 1653 O O . CYS B 1 77 ? 0.658 6.238 -9.219 1 98.5 77 CYS B O 1
ATOM 1655 N N . GLN B 1 78 ? 2.154 5.086 -8.086 1 98.62 78 GLN B N 1
ATOM 1656 C CA . GLN B 1 78 ? 2.92 6.289 -7.785 1 98.62 78 GLN B CA 1
ATOM 1657 C C . GLN B 1 78 ? 4.375 5.949 -7.477 1 98.62 78 GLN B C 1
ATOM 1659 O O . GLN B 1 78 ? 4.676 4.855 -6.996 1 98.62 78 GLN B O 1
ATOM 1664 N N . PRO B 1 79 ? 5.238 6.863 -7.809 1 97.88 79 PRO B N 1
ATOM 1665 C CA . PRO B 1 79 ? 6.637 6.629 -7.438 1 97.88 79 PRO B CA 1
ATOM 1666 C C . PRO B 1 79 ? 6.855 6.625 -5.93 1 97.88 79 PRO B C 1
ATOM 1668 O O . PRO B 1 79 ? 6.039 7.168 -5.18 1 97.88 79 PRO B O 1
ATOM 1671 N N . ILE B 1 80 ? 7.859 5.934 -5.516 1 98.06 80 ILE B N 1
ATOM 1672 C CA . ILE B 1 80 ? 8.297 5.973 -4.129 1 98.06 80 ILE B CA 1
ATOM 1673 C C . ILE B 1 80 ? 9.531 6.859 -4 1 98.06 80 ILE B C 1
ATOM 1675 O O . ILE B 1 80 ? 10.477 6.738 -4.789 1 98.06 80 ILE B O 1
ATOM 1679 N N . ALA B 1 81 ? 9.539 7.719 -3.051 1 97.25 81 ALA B N 1
ATOM 1680 C CA . ALA B 1 81 ? 10.609 8.703 -2.877 1 97.25 81 ALA B CA 1
ATOM 1681 C C . ALA B 1 81 ? 11.961 8.016 -2.697 1 97.25 81 ALA B C 1
ATOM 1683 O O . ALA B 1 81 ? 12.047 6.953 -2.08 1 97.25 81 ALA B O 1
ATOM 1684 N N . GLU B 1 82 ? 12.922 8.695 -3.139 1 94.44 82 GLU B N 1
ATOM 1685 C CA . GLU B 1 82 ? 14.289 8.164 -3.117 1 94.44 82 GLU B CA 1
ATOM 1686 C C . GLU B 1 82 ? 14.734 7.848 -1.694 1 94.44 82 GLU B C 1
ATOM 1688 O O . GLU B 1 82 ? 15.516 6.922 -1.478 1 94.44 82 GLU B O 1
ATOM 1693 N N . GLU B 1 83 ? 14.188 8.555 -0.783 1 94.19 83 GLU B N 1
ATOM 1694 C CA . GLU B 1 83 ? 14.531 8.367 0.624 1 94.19 83 GLU B CA 1
ATOM 1695 C C . GLU B 1 83 ? 14.297 6.922 1.061 1 94.19 83 GLU B C 1
ATOM 1697 O O . GLU B 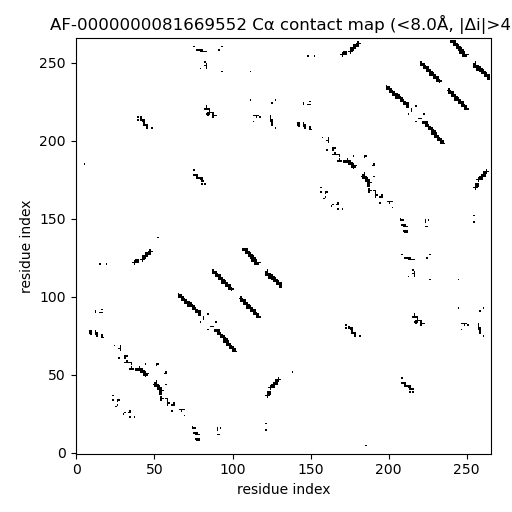1 83 ? 14.992 6.418 1.947 1 94.19 83 GLU B O 1
ATOM 1702 N N . ALA B 1 84 ? 13.422 6.273 0.433 1 96.81 84 ALA B N 1
ATOM 1703 C CA . ALA B 1 84 ? 13.094 4.898 0.81 1 96.81 84 ALA B CA 1
ATOM 1704 C C . ALA B 1 84 ? 13.812 3.898 -0.09 1 96.81 84 ALA B C 1
ATOM 1706 O O . ALA B 1 84 ? 13.891 2.709 0.229 1 96.81 84 ALA B O 1
ATOM 1707 N N . THR B 1 85 ? 14.344 4.297 -1.199 1 96.69 85 THR B N 1
ATOM 1708 C CA . THR B 1 85 ? 14.727 3.312 -2.207 1 96.69 85 THR B CA 1
ATOM 1709 C C . THR B 1 85 ? 16.234 3.369 -2.477 1 96.69 85 THR B C 1
ATOM 1711 O O . THR B 1 85 ? 16.797 2.428 -3.025 1 96.69 85 THR B O 1
ATOM 1714 N N . ASN B 1 86 ? 16.859 4.465 -2.145 1 94.38 86 ASN B N 1
ATOM 1715 C CA . ASN B 1 86 ? 18.297 4.652 -2.309 1 94.38 86 ASN B CA 1
ATOM 1716 C C . ASN B 1 86 ? 18.75 4.297 -3.721 1 94.38 86 ASN B C 1
ATOM 1718 O O . ASN B 1 86 ? 19.656 3.486 -3.898 1 94.38 86 ASN B O 1
ATOM 1722 N N . GLY B 1 87 ? 17.969 4.797 -4.734 1 92.5 87 GLY B N 1
ATOM 1723 C CA . GLY B 1 87 ? 18.375 4.691 -6.125 1 92.5 87 GLY B CA 1
ATOM 1724 C C . GLY B 1 87 ? 17.625 3.619 -6.891 1 92.5 87 GLY B C 1
ATOM 1725 O O . GLY B 1 87 ? 17.688 3.561 -8.117 1 92.5 87 GLY B O 1
ATOM 1726 N N . VAL B 1 88 ? 16.922 2.732 -6.227 1 95.06 88 VAL B N 1
ATOM 1727 C CA . VAL B 1 88 ? 16.125 1.711 -6.906 1 95.06 88 VAL B CA 1
ATOM 1728 C C . VAL B 1 88 ? 14.836 2.326 -7.438 1 95.06 88 VAL B C 1
ATOM 1730 O O . VAL B 1 88 ? 14.133 3.027 -6.707 1 95.06 88 VAL B O 1
ATOM 1733 N N . THR B 1 89 ? 14.617 2.205 -8.711 1 95.75 89 THR B N 1
ATOM 1734 C CA . THR B 1 89 ? 13.312 2.609 -9.219 1 95.75 89 THR B CA 1
ATOM 1735 C C . THR B 1 89 ? 12.211 1.72 -8.656 1 95.75 89 THR B C 1
ATOM 1737 O O . THR B 1 89 ? 12.188 0.513 -8.906 1 95.75 89 THR B O 1
ATOM 1740 N N . SER B 1 90 ? 11.367 2.311 -7.852 1 97.69 90 SER B N 1
ATOM 1741 C CA . SER B 1 90 ? 10.305 1.562 -7.191 1 97.69 90 SER B CA 1
ATOM 1742 C C . SER B 1 90 ? 8.961 2.275 -7.324 1 97.69 90 SER B C 1
ATOM 1744 O O . SER B 1 90 ? 8.914 3.502 -7.43 1 97.69 90 SER B O 1
ATOM 1746 N N . VAL B 1 91 ? 7.906 1.478 -7.367 1 98.38 91 VAL B N 1
ATOM 1747 C CA . VAL B 1 91 ? 6.547 1.971 -7.559 1 98.38 91 VAL B CA 1
ATOM 1748 C C . VAL B 1 91 ? 5.621 1.36 -6.508 1 98.38 91 VAL B C 1
ATOM 1750 O O . VAL B 1 91 ? 5.711 0.168 -6.211 1 98.38 91 VAL B O 1
ATOM 1753 N N . LEU B 1 92 ? 4.805 2.166 -5.895 1 98.88 92 LEU B N 1
ATOM 1754 C CA . LEU B 1 92 ? 3.689 1.702 -5.074 1 98.88 92 LEU B CA 1
ATOM 1755 C C . LEU B 1 92 ? 2.439 1.495 -5.926 1 98.88 92 LEU B C 1
ATOM 1757 O O . LEU B 1 92 ? 2.006 2.408 -6.629 1 98.88 92 LEU B O 1
ATOM 1761 N N . VAL B 1 93 ? 1.933 0.36 -5.891 1 98.88 93 VAL B N 1
ATOM 1762 C CA . VAL B 1 93 ? 0.727 0.017 -6.637 1 98.88 93 VAL B CA 1
ATOM 1763 C C . VAL B 1 93 ? -0.382 -0.389 -5.668 1 98.88 93 VAL B C 1
ATOM 1765 O O . VAL B 1 93 ? -0.202 -1.297 -4.852 1 98.88 93 VAL B O 1
ATOM 1768 N N . THR B 1 94 ? -1.521 0.24 -5.691 1 98.75 94 THR B N 1
ATOM 1769 C CA . THR B 1 94 ? -2.686 -0.123 -4.891 1 98.75 94 THR B CA 1
ATOM 1770 C C . THR B 1 94 ? -3.861 -0.502 -5.785 1 98.75 94 THR B C 1
ATOM 1772 O O . THR B 1 94 ? -4.195 0.229 -6.723 1 98.75 94 THR B O 1
ATOM 1775 N N . VAL B 1 95 ? -4.426 -1.616 -5.527 1 98.56 95 VAL B N 1
ATOM 1776 C CA . VAL B 1 95 ? -5.496 -2.174 -6.344 1 98.56 95 VAL B CA 1
ATOM 1777 C C . VAL B 1 95 ? -6.73 -2.422 -5.48 1 98.56 95 VAL B C 1
ATOM 1779 O O . VAL B 1 95 ? -6.617 -2.906 -4.352 1 98.56 95 VAL B O 1
ATOM 1782 N N . SER B 1 96 ? -7.859 -2.105 -5.973 1 97.88 96 SER B N 1
ATOM 1783 C CA . SER B 1 96 ? -9.125 -2.523 -5.383 1 97.88 96 SER B CA 1
ATOM 1784 C C . SER B 1 96 ? -10.039 -3.162 -6.426 1 97.88 96 SER B C 1
ATOM 1786 O O . SER B 1 96 ? -9.938 -2.855 -7.617 1 97.88 96 SER B O 1
ATOM 1788 N N . GLY B 1 97 ? -10.844 -4.09 -6.012 1 97.81 97 GLY B N 1
ATOM 1789 C CA . GLY B 1 97 ? -11.781 -4.77 -6.891 1 97.81 97 GLY B CA 1
ATOM 1790 C C . GLY B 1 97 ? -12.547 -5.883 -6.199 1 97.81 97 GLY B C 1
ATOM 1791 O O . GLY B 1 97 ? -12.852 -5.789 -5.008 1 97.81 97 GLY B O 1
ATOM 1792 N N . THR B 1 98 ? -12.953 -6.816 -7.008 1 97.94 98 THR B N 1
ATOM 1793 C CA . THR B 1 98 ? -13.664 -7.977 -6.48 1 97.94 98 THR B CA 1
ATOM 1794 C C . THR B 1 98 ? -12.953 -9.266 -6.879 1 97.94 98 THR B C 1
ATOM 1796 O O . THR B 1 98 ? -12.25 -9.312 -7.891 1 97.94 98 THR B O 1
ATOM 1799 N N . VAL B 1 99 ? -13.109 -10.234 -6.035 1 97.44 99 VAL B N 1
ATOM 1800 C CA . VAL B 1 99 ? -12.523 -11.547 -6.32 1 97.44 99 VAL B CA 1
ATOM 1801 C C . VAL B 1 99 ? -13.508 -12.648 -5.926 1 97.44 99 VAL B C 1
ATOM 1803 O O . VAL B 1 99 ? -14.234 -12.516 -4.938 1 97.44 99 VAL B O 1
ATOM 1806 N N . LYS B 1 100 ? -13.531 -13.672 -6.688 1 97.31 100 LYS B N 1
ATOM 1807 C CA . LYS B 1 100 ? -14.281 -14.891 -6.379 1 97.31 100 LYS B CA 1
ATOM 1808 C C . LYS B 1 100 ? -13.367 -16.109 -6.352 1 97.31 100 LYS B C 1
ATOM 1810 O O . LYS B 1 100 ? -12.688 -16.406 -7.34 1 97.31 100 LYS B O 1
ATOM 1815 N N . PHE B 1 101 ? -13.328 -16.734 -5.234 1 95.56 101 PHE B N 1
ATOM 1816 C CA . PHE B 1 101 ? -12.664 -18.031 -5.121 1 95.56 101 PHE B CA 1
ATOM 1817 C C . PHE B 1 101 ? -13.656 -19.156 -5.309 1 95.56 101 PHE B C 1
ATOM 1819 O O . PHE B 1 101 ? -14.805 -19.078 -4.867 1 95.56 101 PHE B O 1
ATOM 1826 N N . GLU B 1 102 ? -13.164 -20.203 -5.895 1 95.44 102 GLU B N 1
ATOM 1827 C CA . GLU B 1 102 ? -14.039 -21.344 -6.098 1 95.44 102 GLU B CA 1
ATOM 1828 C C . GLU B 1 102 ? -14.695 -21.781 -4.789 1 95.44 102 GLU B C 1
ATOM 1830 O O . GLU B 1 102 ? -14.023 -21.922 -3.77 1 95.44 102 GLU B O 1
ATOM 1835 N N . GLY B 1 103 ? -16.016 -21.922 -4.848 1 95 103 GLY B N 1
ATOM 1836 C CA . GLY B 1 103 ? -16.766 -22.375 -3.688 1 95 103 GLY B CA 1
ATOM 1837 C C . GLY B 1 103 ? -17.172 -21.25 -2.752 1 95 103 GLY B C 1
ATOM 1838 O O . GLY B 1 103 ? -17.859 -21.484 -1.753 1 95 103 GLY B O 1
ATOM 1839 N N . ASN B 1 104 ? -16.75 -20.031 -3.027 1 95.12 104 ASN B N 1
ATOM 1840 C CA . ASN B 1 104 ? -17.062 -18.891 -2.178 1 95.12 104 ASN B CA 1
ATOM 1841 C C . ASN B 1 104 ? -17.812 -17.812 -2.945 1 95.12 104 ASN B C 1
ATOM 1843 O O . ASN B 1 104 ? -17.953 -17.891 -4.168 1 95.12 104 ASN B O 1
ATOM 1847 N N . ARG B 1 105 ? -18.328 -16.922 -2.223 1 95.25 105 ARG B N 1
ATOM 1848 C CA . ARG B 1 105 ? -18.984 -15.773 -2.834 1 95.25 105 ARG B CA 1
ATOM 1849 C C . ARG B 1 105 ? -17.969 -14.734 -3.283 1 95.25 105 ARG B C 1
ATOM 1851 O O . ARG B 1 105 ? -16.828 -14.734 -2.822 1 95.25 105 ARG B O 1
ATOM 1858 N N . MET B 1 106 ? -18.422 -13.883 -4.176 1 97.25 106 MET B N 1
ATOM 1859 C CA . MET B 1 106 ? -17.625 -12.734 -4.594 1 97.25 106 MET B CA 1
ATOM 1860 C C . MET B 1 106 ? -17.391 -11.781 -3.428 1 97.25 106 MET B C 1
ATOM 1862 O O . MET B 1 106 ? -18.312 -11.492 -2.664 1 97.25 106 MET B O 1
ATOM 1866 N N . GLN B 1 107 ? -16.172 -11.328 -3.285 1 96.75 107 GLN B N 1
ATOM 1867 C CA . GLN B 1 107 ? -15.82 -10.414 -2.201 1 96.75 107 GLN B CA 1
ATOM 1868 C C . GLN B 1 107 ? -14.969 -9.258 -2.713 1 96.75 107 GLN B C 1
ATOM 1870 O O . GLN B 1 107 ? -14.203 -9.422 -3.662 1 96.75 107 GLN B O 1
ATOM 1875 N N . GLY B 1 108 ? -15.156 -8.102 -2.1 1 97.56 108 GLY B N 1
ATOM 1876 C CA . GLY B 1 108 ? -14.258 -6.992 -2.379 1 97.56 108 GLY B CA 1
ATOM 1877 C C . GLY B 1 108 ? -12.875 -7.18 -1.785 1 97.56 108 GLY B C 1
ATOM 1878 O O . GLY B 1 108 ? -12.727 -7.812 -0.738 1 97.56 108 GLY B O 1
ATOM 1879 N N . PHE B 1 109 ? -11.883 -6.664 -2.453 1 97.69 109 PHE B N 1
ATOM 1880 C CA . PHE B 1 109 ? -10.539 -6.793 -1.906 1 97.69 109 PHE B CA 1
ATOM 1881 C C . PHE B 1 109 ? -9.727 -5.527 -2.162 1 97.69 109 PHE B C 1
ATOM 1883 O O . PHE B 1 109 ? -10.086 -4.715 -3.018 1 97.69 109 PHE B O 1
ATOM 1890 N N . ASN B 1 110 ? -8.766 -5.309 -1.348 1 98 110 ASN B N 1
ATOM 1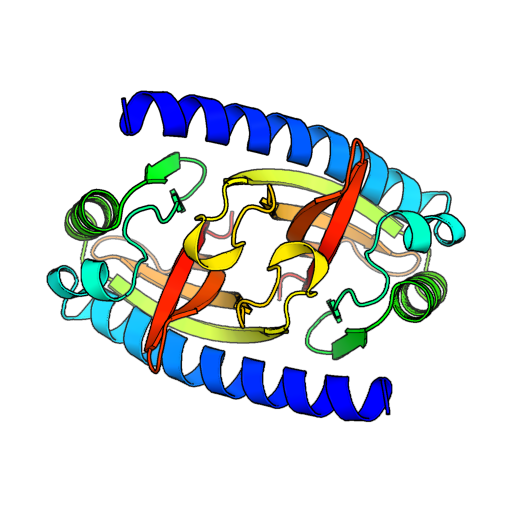891 C CA . ASN B 1 110 ? -7.668 -4.379 -1.556 1 98 110 ASN B CA 1
ATOM 1892 C C . ASN B 1 110 ? -6.32 -5.094 -1.562 1 98 110 ASN B C 1
ATOM 1894 O O . ASN B 1 110 ? -6.098 -6.02 -0.774 1 98 110 ASN B O 1
ATOM 1898 N N . GLN B 1 111 ? -5.496 -4.727 -2.508 1 98.62 111 GLN B N 1
ATOM 1899 C CA . GLN B 1 111 ? -4.148 -5.281 -2.547 1 98.62 111 GLN B CA 1
ATOM 1900 C C . GLN B 1 111 ? -3.117 -4.203 -2.865 1 98.62 111 GLN B C 1
ATOM 1902 O O . GLN B 1 111 ? -3.373 -3.314 -3.68 1 98.62 111 GLN B O 1
ATOM 1907 N N . THR B 1 112 ? -1.966 -4.258 -2.195 1 98.88 112 THR B N 1
ATOM 1908 C CA . THR B 1 112 ? -0.895 -3.283 -2.367 1 98.88 112 THR B CA 1
ATOM 1909 C C . THR B 1 112 ? 0.417 -3.977 -2.721 1 98.88 112 THR B C 1
ATOM 1911 O O . THR B 1 112 ? 0.794 -4.965 -2.088 1 98.88 112 THR B O 1
ATOM 1914 N N . PHE B 1 113 ? 1.07 -3.428 -3.717 1 98.88 113 PHE B N 1
ATOM 1915 C CA . PHE B 1 113 ? 2.373 -3.945 -4.113 1 98.88 113 PHE B CA 1
ATOM 1916 C C . PHE B 1 113 ? 3.434 -2.852 -4.047 1 98.88 113 PHE B C 1
ATOM 1918 O O . PHE B 1 113 ? 3.18 -1.708 -4.43 1 98.88 113 PHE B O 1
ATOM 1925 N N . VAL B 1 114 ? 4.555 -3.205 -3.529 1 98.81 114 VAL B N 1
ATOM 1926 C CA . VAL B 1 114 ? 5.766 -2.439 -3.803 1 98.81 114 VAL B CA 1
ATOM 1927 C C . VAL B 1 114 ? 6.578 -3.127 -4.898 1 98.81 114 VAL B C 1
ATOM 1929 O O . VAL B 1 114 ? 7.055 -4.25 -4.715 1 98.81 114 VAL B O 1
ATOM 1932 N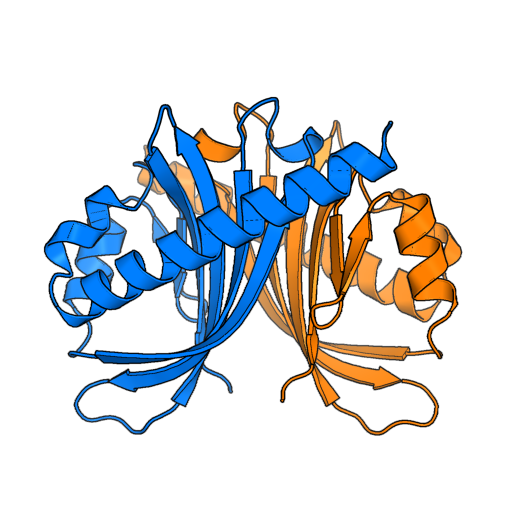 N . LEU B 1 115 ? 6.715 -2.43 -6.012 1 98.62 115 LEU B N 1
ATOM 1933 C CA . LEU B 1 115 ? 7.477 -2.957 -7.137 1 98.62 115 LEU B CA 1
ATOM 1934 C C . LEU B 1 115 ? 8.867 -2.328 -7.195 1 98.62 115 LEU B C 1
ATOM 1936 O O . LEU B 1 115 ? 9.016 -1.126 -6.965 1 98.62 115 LEU B O 1
ATOM 1940 N N . ALA B 1 116 ? 9.797 -3.131 -7.48 1 98.06 116 ALA B N 1
ATOM 1941 C CA . ALA B 1 116 ? 11.164 -2.662 -7.688 1 98.06 116 ALA B CA 1
ATOM 1942 C C . ALA B 1 116 ? 11.695 -3.104 -9.047 1 98.06 116 ALA B C 1
ATOM 1944 O O . ALA B 1 116 ? 11.492 -4.246 -9.461 1 98.06 116 ALA B O 1
ATOM 1945 N N . GLN B 1 117 ? 12.289 -2.193 -9.672 1 95.69 117 GLN B N 1
ATOM 1946 C CA . GLN B 1 117 ? 12.875 -2.51 -10.977 1 95.69 117 GLN B CA 1
ATOM 1947 C C . GLN B 1 117 ? 14.273 -3.102 -10.82 1 95.69 117 GLN B C 1
ATOM 1949 O O . GLN B 1 117 ? 15.141 -2.496 -10.195 1 95.69 117 GLN B O 1
ATOM 1954 N N . THR B 1 118 ? 14.469 -4.309 -11.203 1 89.19 118 THR B N 1
ATOM 1955 C CA . THR B 1 118 ? 15.766 -4.98 -11.266 1 89.19 118 THR B CA 1
ATOM 1956 C C . THR B 1 118 ? 16.172 -5.242 -12.711 1 89.19 118 THR B C 1
ATOM 1958 O O . THR B 1 118 ? 15.688 -6.195 -13.336 1 89.19 118 THR B O 1
ATOM 1961 N N . GLY B 1 119 ? 17.125 -4.492 -13.18 1 88.44 119 GLY B N 1
ATOM 1962 C CA . GLY B 1 119 ? 17.375 -4.555 -14.617 1 88.44 119 GLY B CA 1
ATOM 1963 C C . GLY B 1 119 ? 16.172 -4.129 -15.438 1 88.44 119 GLY B C 1
ATOM 1964 O O . GLY B 1 119 ? 15.633 -3.039 -15.25 1 88.44 119 GLY B O 1
ATOM 1965 N N . ASP B 1 120 ? 15.609 -4.988 -16.312 1 88.62 120 ASP B N 1
ATOM 1966 C CA . ASP B 1 120 ? 14.5 -4.652 -17.203 1 88.62 120 ASP B CA 1
ATOM 1967 C C . ASP B 1 120 ? 13.188 -5.258 -16.688 1 88.62 120 ASP B C 1
ATOM 1969 O O . ASP B 1 120 ? 12.164 -5.199 -17.375 1 88.62 120 ASP B O 1
ATOM 1973 N N . VAL B 1 121 ? 13.258 -5.773 -15.562 1 92.56 121 VAL B N 1
ATOM 1974 C CA . VAL B 1 121 ? 12.07 -6.477 -15.102 1 92.56 121 VAL B CA 1
ATOM 1975 C C . VAL B 1 121 ? 11.602 -5.887 -13.773 1 92.56 121 VAL B C 1
ATOM 1977 O O . VAL B 1 121 ? 12.406 -5.379 -12.992 1 92.56 121 VAL B O 1
ATOM 1980 N N . TRP B 1 122 ? 10.344 -5.906 -13.562 1 96.5 122 TRP B N 1
ATOM 1981 C CA . TRP B 1 122 ? 9.734 -5.504 -12.297 1 96.5 122 TRP B CA 1
ATOM 1982 C C . TRP B 1 122 ? 9.492 -6.711 -11.398 1 96.5 122 TRP B C 1
ATOM 1984 O O . TRP B 1 122 ? 9.023 -7.75 -11.867 1 96.5 122 TRP B O 1
ATOM 1994 N N . LYS B 1 123 ? 9.883 -6.586 -10.109 1 97.88 123 LYS B N 1
ATOM 1995 C CA . LYS B 1 123 ? 9.617 -7.629 -9.117 1 97.88 123 LYS B CA 1
ATOM 1996 C C . LYS B 1 123 ? 8.852 -7.07 -7.926 1 97.88 123 LYS B C 1
ATOM 1998 O O . LYS B 1 123 ? 9.039 -5.91 -7.547 1 97.88 123 LYS B O 1
ATOM 2003 N N . VAL B 1 124 ? 8.07 -7.898 -7.34 1 98.75 124 VAL B N 1
ATOM 2004 C CA . VAL B 1 124 ? 7.344 -7.527 -6.129 1 98.75 124 VAL B CA 1
ATOM 2005 C C . VAL B 1 124 ? 8.258 -7.668 -4.918 1 98.75 124 VAL B C 1
ATOM 2007 O O . VAL B 1 124 ? 8.773 -8.75 -4.641 1 98.75 124 VAL B O 1
ATOM 2010 N N . ALA B 1 125 ? 8.453 -6.59 -4.219 1 98.62 125 ALA B N 1
ATOM 2011 C CA . ALA B 1 125 ? 9.25 -6.594 -3 1 98.62 125 ALA B CA 1
ATOM 2012 C C . ALA B 1 125 ? 8.375 -6.754 -1.764 1 98.62 125 ALA B C 1
ATOM 2014 O O . ALA B 1 125 ? 8.844 -7.195 -0.712 1 98.62 125 ALA B O 1
ATOM 2015 N N . SER B 1 126 ? 7.188 -6.367 -1.813 1 98.81 126 SER B N 1
ATOM 2016 C CA . SER B 1 126 ? 6.215 -6.473 -0.731 1 98.81 126 SER B CA 1
ATOM 2017 C C . SER B 1 126 ? 4.789 -6.516 -1.271 1 98.81 126 SER B C 1
ATOM 2019 O O . SER B 1 126 ? 4.449 -5.789 -2.207 1 98.81 126 SER B O 1
ATOM 2021 N N . ASP B 1 127 ? 4.012 -7.406 -0.764 1 98.88 127 ASP B N 1
ATOM 2022 C CA . ASP B 1 127 ? 2.633 -7.656 -1.174 1 98.88 127 ASP B CA 1
ATOM 2023 C C . ASP B 1 127 ? 1.702 -7.711 0.036 1 98.88 127 ASP B C 1
ATOM 2025 O O . ASP B 1 127 ? 1.938 -8.477 0.971 1 98.88 127 ASP B O 1
ATOM 2029 N N . SER B 1 128 ? 0.655 -6.887 0.063 1 98.88 128 SER B N 1
ATOM 2030 C CA . SER B 1 128 ? -0.341 -6.914 1.129 1 98.88 128 SER B CA 1
ATOM 2031 C C . SER B 1 128 ? -1.752 -7.043 0.564 1 98.88 128 SER B C 1
ATOM 2033 O O . SER B 1 128 ? -2.184 -6.215 -0.239 1 98.88 128 SER B O 1
ATOM 2035 N N . PHE B 1 129 ? -2.473 -8.078 0.985 1 98.69 129 PHE B N 1
ATOM 2036 C CA . PHE B 1 129 ? -3.812 -8.383 0.496 1 98.69 129 PHE B CA 1
ATOM 2037 C C . PHE B 1 129 ? -4.809 -8.438 1.648 1 98.69 129 PHE B C 1
ATOM 2039 O O . PHE B 1 129 ? -4.531 -9.039 2.688 1 98.69 129 PHE B O 1
ATOM 2046 N N . ARG B 1 130 ? -5.977 -7.785 1.489 1 98 130 ARG B N 1
ATOM 2047 C CA . ARG B 1 130 ? -7.07 -7.902 2.445 1 98 130 ARG B CA 1
ATOM 2048 C C . ARG B 1 130 ? -8.422 -7.922 1.733 1 98 130 ARG B C 1
ATOM 2050 O O . ARG B 1 130 ? -8.641 -7.16 0.789 1 98 130 ARG B O 1
ATOM 2057 N N . PHE B 1 131 ? -9.336 -8.773 2.256 1 97 131 PHE B N 1
ATOM 2058 C CA . PHE B 1 131 ? -10.734 -8.711 1.841 1 97 131 PHE B CA 1
ATOM 2059 C C . PHE B 1 131 ? -11.43 -7.508 2.465 1 97 131 PHE B C 1
ATOM 2061 O O . PHE B 1 131 ? -11.062 -7.07 3.557 1 97 131 PHE B O 1
ATOM 2068 N N . HIS B 1 132 ? -12.375 -6.992 1.651 1 91.94 132 HIS B N 1
ATOM 2069 C CA . HIS B 1 132 ? -13.242 -5.996 2.279 1 91.94 132 HIS B CA 1
ATOM 2070 C C . HIS B 1 132 ? -14.102 -6.625 3.371 1 91.94 132 HIS B C 1
ATOM 2072 O O . HIS B 1 132 ? -14.656 -7.707 3.186 1 91.94 132 HIS B O 1
ATOM 2078 N N . GLU B 1 133 ? -13.883 -6.047 4.605 1 77.75 133 GLU B N 1
ATOM 2079 C CA . GLU B 1 133 ? -14.711 -6.551 5.703 1 77.75 133 GLU B CA 1
ATOM 2080 C C . GLU B 1 133 ? -16.125 -6 5.625 1 77.75 133 GLU B C 1
ATOM 2082 O O . GLU B 1 133 ? -16.344 -4.906 5.105 1 77.75 133 GLU B O 1
#

Solvent-accessible surface area (backbone atoms only — not comparable to full-atom values): 13116 Å² total; per-residue (Å²): 111,73,66,65,47,47,56,51,42,32,52,50,20,37,53,52,40,57,55,46,53,53,54,50,54,50,28,62,50,75,37,36,86,56,44,29,76,43,30,32,71,62,13,27,34,32,54,68,83,42,77,48,54,23,16,66,53,47,26,53,54,57,62,70,46,64,58,44,51,78,43,83,72,48,78,45,40,30,41,45,18,54,80,29,10,64,79,38,57,31,27,42,30,40,37,33,31,39,35,30,38,65,97,54,69,75,38,43,34,41,37,38,36,36,34,15,48,58,88,95,41,72,25,31,15,21,39,40,38,35,66,6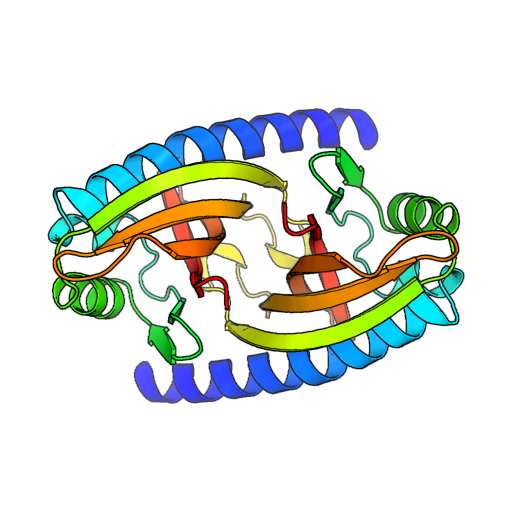2,126,111,73,66,65,47,46,56,52,43,33,51,50,20,37,54,51,39,57,54,46,53,54,53,49,55,49,29,62,50,75,36,38,88,56,44,30,76,44,30,31,72,62,12,27,35,32,55,68,83,40,77,46,54,23,17,65,53,46,25,52,54,58,61,72,48,65,58,44,51,78,43,83,74,47,77,45,39,29,42,45,17,55,80,29,9,64,80,38,57,30,29,42,31,41,36,32,32,38,35,30,37,64,98,53,69,74,39,43,35,40,37,37,36,35,35,14,48,58,88,94,42,70,24,31,16,22,40,38,38,37,67,62,127

Nearest PDB structures (foldseek):
  1jkg-assembly1_A  TM=9.782E-01  e=4.280E-16  Homo sapiens
  6mrk-assembly1_U  TM=9.745E-01  e=2.660E-15  Drosophila melanogaster
  6ihj-assembly1_B  TM=9.686E-01  e=5.803E-14  Drosophila melanogaster
  6mrk-assembly2_V  TM=9.665E-01  e=6.756E-13  Drosophila melanogaster
  3nv0-assembly1_B  TM=9.315E-01  e=2.116E-12  Caenorhabditis elegans

Organism: Saccoglossus kowalevskii (NCBI:txid10224)

pLDDT: mean 94.99, std 8.29, range [39.66, 98.88]

Secondary structure (DSSP, 8-state):
-HHHHHHHHHHHHHHHHHHHHHHHHHHHHH-GGGGGGGEEEEEEEEETTEEEESHHHHHHHHHTSPPEEEEEEEEEEEEPPHHHHTT--EEEEEEEEEEEETTS--EEEEEEEEEEEETTEEEEEEEEEEE--/-HHHHHHHHHHHHHHHHHHHHHHHHHHHHH-GGGGGGGEEEEEEEEETTEEEESHHHHHHHHHTSPPEEEEEEEEEEEEPPHHHHTT--EEEEEEEEEEEETTS--EEEEEEEEEEEETTEEEEEEEEEEE--

InterPro domains:
  IPR002075 Nuclear transport factor 2 domain [PF02136] (17-131)
  IPR018222 Nuclear transport factor 2, eukaryote [PS50177] (16-131)
  IPR018222 Nuclear transport factor 2, eukaryote [cd00780] (12-131)
  IPR032710 NTF2-like domain superfamily [SSF54427] (5-132)
  IPR045875 Nuclear transport factor 2 [PTHR12612] (12-132)

Sequence (266 aa):
MAASDFKIKIAQACQAGEEFQKIYYDSLDKRRNKLSKLYSADASLVWNGNACSGSQQITKFYEQLPTSDFRVDTLDCQPIAEEATNGVTSVLVTVSGTVKFEGNRMQGFNQTFVLAQTGDVWKVASDSFRFHEMAASDFKIKIAQACQAGEEFQKIYYDSLDKRRNKLSKLYSADASLVWNGNACSGSQQITKFYEQLPTSDFRVDTLDCQPIAEEATNGVTSVLVTVSGTVKFEGNRMQGFNQTFVLAQTGDVWKVASDSFRFHE

Radius of gyration: 17.48 Å; Cα contacts (8 Å, |Δi|>4): 602; chains: 2; bounding box: 41×46×34 Å